Protein AF-A0A9D6AE14-F1 (afdb_monomer)

Mean predicted aligned error: 8.39 Å

Secondary structure (DSSP, 8-state):
--GGGGSSTTHHHHHHHHHS-EEEEEEEE--SSSSSEEEEEEEE-TTS-EEEEEEEE-SSSTTSS-HHHHHHHHHHHHHHHTTTGGG----PPEEEEEGGGTEEEEE-------GGG---HHHHHHHHHHHHHHHHHHHT--TTTSPPTT--S---HHHHHHHHHHHHHHHT-SSS--HHHHHHHHHHHHH---------------

Structure (mmCIF, N/CA/C/O backbone):
data_AF-A0A9D6AE14-F1
#
_entry.id   AF-A0A9D6AE14-F1
#
loop_
_atom_site.group_PDB
_atom_site.id
_atom_site.type_symbol
_atom_site.label_atom_id
_atom_site.label_alt_id
_atom_site.label_comp_id
_atom_site.label_asym_id
_atom_site.label_entity_id
_atom_site.label_seq_id
_atom_site.pdbx_PDB_ins_code
_atom_site.Cartn_x
_atom_site.Cartn_y
_atom_site.Cartn_z
_atom_site.occupancy
_atom_site.B_iso_or_equiv
_atom_site.auth_seq_id
_atom_site.auth_comp_id
_atom_site.auth_asym_id
_atom_site.auth_atom_id
_atom_site.pdbx_PDB_model_num
ATOM 1 N N . MET A 1 1 ? -26.895 13.539 13.238 1.00 62.47 1 MET A N 1
ATOM 2 C CA . MET A 1 1 ? -25.898 13.232 12.202 1.00 62.47 1 MET A CA 1
ATOM 3 C C . MET A 1 1 ? -24.908 12.271 12.824 1.00 62.47 1 MET A C 1
ATOM 5 O O . MET A 1 1 ? -24.271 12.628 13.810 1.00 62.47 1 MET A O 1
ATOM 9 N N . THR A 1 2 ? -24.908 11.025 12.373 1.00 83.81 2 THR A N 1
ATOM 10 C CA . THR A 1 2 ? -23.938 10.016 12.802 1.00 83.81 2 THR A CA 1
ATOM 11 C C . THR A 1 2 ? -22.638 10.193 12.011 1.00 83.81 2 THR A C 1
ATOM 13 O O . THR A 1 2 ? -22.679 10.765 10.922 1.00 83.81 2 THR A O 1
ATOM 16 N N . PRO A 1 3 ? -21.480 9.717 12.503 1.00 80.12 3 PRO A N 1
ATOM 17 C CA . PRO A 1 3 ? -20.243 9.748 11.721 1.00 80.12 3 PRO A CA 1
ATOM 18 C C . PRO A 1 3 ? -20.374 9.065 10.348 1.00 80.12 3 PRO A C 1
ATOM 20 O O . PRO A 1 3 ? -19.745 9.503 9.391 1.00 80.12 3 PRO A O 1
ATOM 23 N N . ALA A 1 4 ? -21.223 8.036 10.238 1.00 81.50 4 ALA A N 1
ATOM 24 C CA . ALA A 1 4 ? -21.485 7.326 8.989 1.00 81.50 4 ALA A CA 1
ATOM 25 C C . ALA A 1 4 ? -22.144 8.212 7.916 1.00 81.50 4 ALA A C 1
ATOM 27 O O . ALA A 1 4 ? -21.884 8.007 6.735 1.00 81.50 4 ALA A O 1
ATOM 28 N N . ASP A 1 5 ? -22.919 9.228 8.315 1.00 86.50 5 ASP A N 1
ATOM 29 C CA . ASP A 1 5 ? -23.606 10.148 7.393 1.00 86.50 5 ASP A CA 1
ATOM 30 C C . ASP A 1 5 ? -22.619 11.039 6.603 1.00 86.50 5 ASP A C 1
ATOM 32 O O . ASP A 1 5 ? -23.016 11.724 5.664 1.00 86.50 5 ASP A O 1
ATOM 36 N N . LEU A 1 6 ? -21.337 11.065 6.996 1.00 87.50 6 LEU A N 1
ATOM 37 C CA . LEU A 1 6 ? -20.269 11.832 6.340 1.00 87.50 6 LEU A CA 1
ATOM 38 C C . LEU A 1 6 ? -19.545 11.050 5.232 1.00 87.50 6 LEU A C 1
ATOM 40 O O . LEU A 1 6 ? -18.627 11.587 4.611 1.00 87.50 6 LEU A O 1
ATOM 44 N N . LEU A 1 7 ? -19.914 9.787 5.012 1.00 90.69 7 LEU A N 1
ATOM 45 C CA . LEU A 1 7 ? -19.337 8.904 4.001 1.00 90.69 7 LEU A CA 1
ATOM 46 C C . LEU A 1 7 ? -20.394 8.531 2.949 1.00 90.69 7 LEU A C 1
ATOM 48 O O . LEU A 1 7 ? -21.591 8.610 3.230 1.00 90.69 7 LEU A O 1
ATOM 52 N N . PRO A 1 8 ? -19.978 8.088 1.748 1.00 91.00 8 PRO A N 1
ATOM 53 C CA . PRO A 1 8 ? -20.885 7.481 0.781 1.00 91.00 8 PRO A CA 1
ATOM 54 C C . PRO A 1 8 ? -21.736 6.359 1.383 1.00 91.00 8 PRO A C 1
ATOM 56 O O . PRO A 1 8 ? -21.308 5.642 2.294 1.00 91.00 8 PRO A O 1
ATOM 59 N N . GLU A 1 9 ? -22.934 6.184 0.829 1.00 91.00 9 GLU A N 1
ATOM 60 C CA . GLU A 1 9 ? -23.901 5.198 1.306 1.00 91.00 9 GLU A CA 1
ATOM 61 C C . GLU A 1 9 ? -23.288 3.789 1.378 1.00 91.00 9 GLU A C 1
ATOM 63 O O . GLU A 1 9 ? -22.626 3.316 0.453 1.00 91.00 9 GLU A O 1
ATOM 68 N N . GLY A 1 10 ? -23.478 3.125 2.519 1.00 92.69 10 GLY A N 1
ATOM 69 C CA . GLY A 1 10 ? -22.987 1.769 2.766 1.00 92.69 10 GLY A CA 1
ATOM 70 C C . GLY A 1 10 ? -21.481 1.642 3.030 1.00 92.69 10 GLY A C 1
ATOM 71 O O . GLY A 1 10 ? -21.066 0.591 3.515 1.00 92.69 10 GLY A O 1
ATOM 72 N N . LEU A 1 11 ? -20.659 2.674 2.786 1.00 94.31 11 LEU A N 1
ATOM 73 C CA . LEU A 1 11 ? -19.202 2.589 2.976 1.00 94.31 11 LEU A CA 1
ATOM 74 C C . LEU A 1 11 ? -18.822 2.369 4.442 1.00 94.31 11 LEU A C 1
ATOM 76 O O . LEU A 1 11 ? -18.004 1.503 4.743 1.00 94.31 11 LEU A O 1
ATOM 80 N N . ALA A 1 12 ? -19.447 3.107 5.363 1.00 95.62 12 ALA A N 1
ATOM 81 C CA . ALA A 1 12 ? -19.190 2.945 6.794 1.00 95.62 12 ALA A CA 1
ATOM 82 C C . ALA A 1 12 ? -19.455 1.501 7.253 1.00 95.62 12 ALA A C 1
ATOM 84 O O . ALA A 1 12 ? -18.586 0.876 7.852 1.00 95.62 12 ALA A O 1
ATOM 85 N N . ALA A 1 13 ? -20.617 0.944 6.896 1.00 96.38 13 ALA A N 1
ATOM 86 C CA . ALA A 1 13 ? -20.995 -0.418 7.266 1.00 96.38 13 ALA A CA 1
ATOM 87 C C . ALA A 1 13 ? -20.054 -1.472 6.658 1.00 96.38 13 ALA A C 1
ATOM 89 O O . ALA A 1 13 ? -19.680 -2.427 7.336 1.00 96.38 13 ALA A O 1
ATOM 90 N N . ALA A 1 14 ? -19.639 -1.292 5.400 1.00 96.75 14 ALA A N 1
ATOM 91 C CA . ALA A 1 14 ? -18.698 -2.197 4.747 1.00 96.75 14 ALA A CA 1
ATOM 92 C C . ALA A 1 14 ? -17.311 -2.163 5.409 1.00 96.75 14 ALA A C 1
ATOM 94 O O . ALA A 1 14 ? -16.704 -3.211 5.630 1.00 96.75 14 ALA A O 1
ATOM 95 N N . VAL A 1 15 ? -16.828 -0.975 5.787 1.00 97.12 15 VAL A N 1
ATOM 96 C CA . VAL A 1 15 ? -15.563 -0.806 6.516 1.00 97.12 15 VAL A CA 1
ATOM 97 C C . VAL A 1 15 ? -15.633 -1.430 7.908 1.00 97.12 15 VAL A C 1
ATOM 99 O O . VAL A 1 15 ? -14.698 -2.125 8.309 1.00 97.12 15 VAL A O 1
ATOM 102 N N . GLU A 1 16 ? -16.726 -1.225 8.645 1.00 97.56 16 GLU A N 1
ATOM 103 C CA . GLU A 1 16 ? -16.913 -1.832 9.968 1.00 97.56 16 GLU A CA 1
ATOM 104 C C . GLU A 1 16 ? -16.951 -3.364 9.879 1.00 97.56 16 GLU A C 1
ATOM 106 O O . GLU A 1 16 ? -16.271 -4.051 10.642 1.00 97.56 16 GLU A O 1
ATOM 111 N N . ALA A 1 17 ? -17.663 -3.909 8.887 1.00 97.75 17 ALA A N 1
ATOM 112 C CA . ALA A 1 17 ? -17.707 -5.346 8.635 1.00 97.75 17 ALA A CA 1
ATOM 113 C C . ALA A 1 17 ? -16.330 -5.919 8.255 1.00 97.75 17 ALA A C 1
ATOM 115 O O . ALA A 1 17 ? -15.942 -6.969 8.764 1.00 97.75 17 ALA A O 1
ATOM 116 N N . ALA A 1 18 ? -15.578 -5.230 7.391 1.00 97.44 18 ALA A N 1
ATOM 117 C CA . ALA A 1 18 ? -14.274 -5.693 6.917 1.00 97.44 18 ALA A CA 1
ATOM 118 C C . ALA A 1 18 ? -13.161 -5.574 7.973 1.00 97.44 18 ALA A C 1
ATOM 120 O O . ALA A 1 18 ? -12.243 -6.392 7.989 1.00 97.44 18 ALA A O 1
ATOM 121 N N . SER A 1 19 ? -13.222 -4.563 8.845 1.00 96.44 19 SER A N 1
ATOM 122 C CA . SER A 1 19 ? -12.219 -4.326 9.898 1.00 96.44 19 SER A CA 1
ATOM 123 C C . SER A 1 19 ? -12.537 -5.025 11.222 1.00 96.44 19 SER A C 1
ATOM 125 O O . SER A 1 19 ? -11.651 -5.188 12.064 1.00 96.44 19 SER A O 1
ATOM 127 N N . GLY A 1 20 ? -13.805 -5.388 11.442 1.00 97.06 20 GLY A N 1
ATOM 128 C CA . GLY A 1 20 ? -14.310 -5.824 12.743 1.00 97.06 20 GLY A CA 1
ATOM 129 C C . GLY A 1 20 ? -14.341 -4.708 13.796 1.00 97.06 20 GLY A C 1
ATOM 130 O O . GLY A 1 20 ? -14.588 -4.991 14.969 1.00 97.06 20 GLY A O 1
ATOM 131 N N . ALA A 1 21 ? -14.077 -3.459 13.404 1.00 97.38 21 ALA A N 1
ATOM 132 C CA . ALA A 1 21 ? -14.081 -2.293 14.276 1.00 97.38 21 ALA A CA 1
ATOM 133 C C . ALA A 1 21 ? -15.336 -1.451 14.036 1.00 97.38 21 ALA A C 1
ATOM 135 O O . ALA A 1 21 ? -15.862 -1.404 12.932 1.00 97.38 21 ALA A O 1
ATOM 136 N N . ARG A 1 22 ? -15.781 -0.723 15.057 1.00 97.44 22 ARG A N 1
ATOM 137 C CA . ARG A 1 22 ? -16.771 0.346 14.920 1.00 97.44 22 ARG A CA 1
ATOM 138 C C . ARG A 1 22 ? -16.073 1.665 14.591 1.00 97.44 22 ARG A C 1
ATOM 140 O O . ARG A 1 22 ? -15.077 2.001 15.231 1.00 97.44 22 ARG A O 1
ATOM 147 N N . ILE A 1 23 ? -16.643 2.455 13.689 1.00 97.44 23 ILE A N 1
ATOM 148 C CA . ILE A 1 23 ? -16.219 3.830 13.419 1.00 97.44 23 ILE A CA 1
ATOM 149 C C . ILE A 1 23 ? -16.836 4.749 14.484 1.00 97.44 23 ILE A C 1
ATOM 151 O O . ILE A 1 23 ? -18.057 4.896 14.590 1.00 97.44 23 ILE A O 1
ATOM 155 N N . SER A 1 24 ? -15.994 5.374 15.306 1.00 96.88 24 SER A N 1
ATOM 156 C CA . SER A 1 24 ? -16.421 6.311 16.354 1.00 96.88 24 SER A CA 1
ATOM 157 C C . SER A 1 24 ? -16.382 7.772 15.903 1.00 96.88 24 SER A C 1
ATOM 159 O O . SER A 1 24 ? -17.157 8.581 16.417 1.00 96.88 24 SER A O 1
ATOM 161 N N . ALA A 1 25 ? -15.549 8.109 14.915 1.00 96.56 25 ALA A N 1
ATOM 162 C CA . ALA A 1 25 ? -15.492 9.434 14.305 1.00 96.56 25 ALA A CA 1
ATOM 163 C C . ALA A 1 25 ? -15.057 9.364 12.836 1.00 96.56 25 ALA A C 1
ATOM 165 O O . ALA A 1 25 ? -14.310 8.468 12.447 1.00 96.56 25 ALA A O 1
ATOM 166 N N . VAL A 1 26 ? -15.501 10.343 12.043 1.00 96.81 26 VAL A N 1
ATOM 167 C CA . VAL A 1 26 ? -15.125 10.528 10.636 1.00 96.81 26 VAL A CA 1
ATOM 168 C C . VAL A 1 26 ? -14.761 11.990 10.416 1.00 96.81 26 VAL A C 1
ATOM 170 O O . VAL A 1 26 ? -15.492 12.889 10.834 1.00 96.81 26 VAL A O 1
ATOM 173 N N . ARG A 1 27 ? -13.641 12.232 9.738 1.00 94.88 27 ARG A N 1
ATOM 174 C CA . ARG A 1 27 ? -13.210 13.558 9.283 1.00 94.88 27 ARG A CA 1
ATOM 175 C C . ARG A 1 27 ? -12.894 13.474 7.786 1.00 94.88 27 ARG A C 1
ATOM 177 O O . ARG A 1 27 ? -11.806 13.014 7.432 1.00 94.88 27 ARG A O 1
ATOM 184 N N . PRO A 1 28 ? -13.822 13.878 6.898 1.00 91.06 28 PRO A N 1
ATOM 185 C CA . PRO A 1 28 ? -13.578 13.867 5.460 1.00 91.06 28 PRO A CA 1
ATOM 186 C C . PRO A 1 28 ? -12.368 14.731 5.091 1.00 91.06 28 PRO A C 1
ATOM 188 O O . PRO A 1 28 ? -12.167 15.821 5.634 1.00 91.06 28 PRO A O 1
ATOM 191 N N . ARG A 1 29 ? -11.560 14.249 4.151 1.00 86.00 29 ARG A N 1
ATOM 192 C CA . ARG A 1 29 ? -10.417 14.958 3.579 1.00 86.00 29 ARG A CA 1
ATOM 193 C C . ARG A 1 29 ? -10.643 15.055 2.073 1.00 86.00 29 ARG A C 1
ATOM 195 O O . ARG A 1 29 ? -10.759 14.036 1.401 1.00 86.00 29 ARG A O 1
ATOM 202 N N . GLY A 1 30 ? -10.713 16.278 1.546 1.00 68.94 30 GLY A N 1
ATOM 203 C CA . GLY A 1 30 ? -10.764 16.482 0.097 1.00 68.94 30 GLY A CA 1
ATOM 204 C C . GLY A 1 30 ? -9.525 15.870 -0.560 1.00 68.94 30 GLY A C 1
ATOM 205 O O . GLY A 1 30 ? -8.419 16.030 -0.037 1.00 68.94 30 GLY A O 1
ATOM 206 N N . GLY A 1 31 ? -9.715 15.146 -1.666 1.00 58.66 31 GLY A N 1
ATOM 207 C CA . GLY A 1 31 ? -8.625 14.511 -2.403 1.00 58.66 31 GLY A CA 1
ATOM 208 C C . GLY A 1 31 ? -7.558 15.539 -2.779 1.00 58.66 31 GLY A C 1
ATOM 209 O O . GLY A 1 31 ? -7.841 16.515 -3.472 1.00 58.66 31 GLY A O 1
ATOM 210 N N . GLY A 1 32 ? -6.327 15.343 -2.301 1.00 46.88 32 GLY A N 1
ATOM 211 C CA . GLY A 1 32 ? -5.183 16.243 -2.503 1.00 46.88 32 GLY A CA 1
ATOM 212 C C . GLY A 1 32 ? -4.634 16.243 -3.936 1.00 46.88 32 GLY A C 1
ATOM 213 O O . GLY A 1 32 ? -3.433 16.102 -4.129 1.00 46.88 32 GLY A O 1
ATOM 214 N N . GLY A 1 33 ? -5.503 16.346 -4.945 1.00 47.94 33 GLY A N 1
ATOM 215 C CA . GLY A 1 33 ? -5.146 16.381 -6.367 1.00 47.94 33 GLY A CA 1
ATOM 216 C C . GLY A 1 33 ? -5.047 15.016 -7.060 1.00 47.94 33 GLY A C 1
ATOM 217 O O . GLY A 1 33 ? -4.847 14.972 -8.271 1.00 47.94 33 GLY A O 1
ATOM 218 N N . ALA A 1 34 ? -5.226 13.907 -6.338 1.00 52.00 34 ALA A N 1
ATOM 219 C CA . ALA A 1 34 ? -5.360 12.570 -6.916 1.00 52.00 34 ALA A CA 1
ATOM 220 C C . ALA A 1 34 ? -6.838 12.153 -6.983 1.00 52.00 34 ALA A C 1
ATOM 222 O O . ALA A 1 34 ? -7.644 12.566 -6.160 1.00 52.00 34 ALA A O 1
ATOM 223 N N . SER A 1 35 ? -7.175 11.309 -7.959 1.00 66.81 35 SER A N 1
ATOM 224 C CA . SER A 1 35 ? -8.525 10.861 -8.350 1.00 66.81 35 SER A CA 1
ATOM 225 C C . SER A 1 35 ? -9.406 10.206 -7.258 1.00 66.81 35 SER A C 1
ATOM 227 O O . SER A 1 35 ? -10.472 9.705 -7.604 1.00 66.81 35 SER A O 1
ATOM 229 N N . ARG A 1 36 ? -8.973 10.133 -5.994 1.00 76.06 36 ARG A N 1
ATOM 230 C CA . ARG A 1 36 ? -9.622 9.374 -4.912 1.00 76.06 36 ARG A CA 1
ATOM 231 C C . ARG A 1 36 ? -9.929 10.300 -3.737 1.00 76.06 36 ARG A C 1
ATOM 233 O O . ARG A 1 36 ? -9.111 11.160 -3.403 1.00 76.06 36 ARG A O 1
ATOM 240 N N . ASP A 1 37 ? -11.073 10.087 -3.105 1.00 88.88 37 ASP A N 1
ATOM 241 C CA . ASP A 1 37 ? -11.452 10.789 -1.884 1.00 88.88 37 ASP A CA 1
ATOM 242 C C . ASP A 1 37 ? -10.756 10.176 -0.663 1.00 88.88 37 ASP A C 1
ATOM 244 O O . ASP A 1 37 ? -10.261 9.042 -0.697 1.00 88.88 37 ASP A O 1
ATOM 248 N N . GLY A 1 38 ? -10.701 10.945 0.426 1.00 92.00 38 GLY A N 1
ATOM 249 C CA . GLY A 1 38 ? -10.075 10.530 1.674 1.00 92.00 38 GLY A CA 1
ATOM 250 C C . GLY A 1 38 ? -10.933 10.829 2.899 1.00 92.00 38 GLY A C 1
ATOM 251 O O . GLY A 1 38 ? -11.771 11.731 2.906 1.00 92.00 38 GLY A O 1
ATOM 252 N N . ALA A 1 39 ? -10.711 10.085 3.975 1.00 94.69 39 ALA A N 1
ATOM 253 C CA . ALA A 1 39 ? -11.260 10.387 5.291 1.00 94.69 39 ALA A CA 1
ATOM 254 C C . ALA A 1 39 ? -10.329 9.873 6.389 1.00 94.69 39 ALA A C 1
ATOM 256 O O . ALA A 1 39 ? -9.768 8.786 6.281 1.00 94.69 39 ALA A O 1
ATOM 257 N N . GLU A 1 40 ? -10.193 10.629 7.472 1.00 96.19 40 GLU A N 1
ATOM 258 C CA . GLU A 1 40 ? -9.657 10.079 8.716 1.00 96.19 40 GLU A CA 1
ATOM 259 C C . GLU A 1 40 ? -10.785 9.457 9.525 1.00 96.19 40 GLU A C 1
ATOM 261 O O . GLU A 1 40 ? -11.887 10.009 9.596 1.00 96.19 40 GLU A O 1
ATOM 266 N N . LEU A 1 41 ? -10.489 8.331 10.162 1.00 97.31 41 LEU A N 1
ATOM 267 C CA . LEU A 1 41 ? -11.423 7.569 10.974 1.00 97.31 41 LEU A CA 1
ATOM 268 C C . LEU A 1 41 ? -10.820 7.352 12.360 1.00 97.31 41 LEU A C 1
ATOM 270 O O . LEU A 1 41 ? -9.613 7.155 12.485 1.00 97.31 41 LEU A O 1
ATOM 274 N N . ASP A 1 42 ? -11.664 7.317 13.382 1.00 97.94 42 ASP A N 1
ATOM 275 C CA . ASP A 1 42 ? -11.304 6.703 14.660 1.00 97.94 42 ASP A CA 1
ATOM 276 C C . ASP A 1 42 ? -12.041 5.364 14.766 1.00 97.94 42 ASP A C 1
ATOM 278 O O . ASP A 1 42 ? -13.258 5.294 14.576 1.00 97.94 42 ASP A O 1
ATOM 282 N N . LEU A 1 43 ? -11.288 4.293 15.012 1.00 98.06 43 LEU A N 1
ATOM 283 C CA . LEU A 1 43 ? -11.765 2.912 15.031 1.00 98.06 43 LEU A CA 1
ATOM 284 C C . LEU A 1 43 ? -11.743 2.362 16.456 1.00 98.06 43 LEU A C 1
ATOM 286 O O . LEU A 1 43 ? -10.807 2.632 17.209 1.00 98.06 43 LEU A O 1
ATOM 290 N N . VAL A 1 44 ? -12.758 1.575 16.817 1.00 97.94 44 VAL A N 1
ATOM 291 C CA . VAL A 1 44 ? -12.902 0.932 18.131 1.00 97.94 44 VAL A CA 1
ATOM 292 C C . VAL A 1 44 ? -13.276 -0.539 17.952 1.00 97.94 44 VAL A C 1
ATOM 294 O O . VAL A 1 44 ? -14.360 -0.845 17.459 1.00 97.94 44 VAL A O 1
ATOM 297 N N . TRP A 1 45 ? -12.414 -1.456 18.385 1.00 97.62 45 TRP A N 1
ATOM 298 C CA . TRP A 1 45 ? -12.665 -2.899 18.330 1.00 97.62 45 TRP A CA 1
ATOM 299 C C . TRP A 1 45 ? -13.461 -3.395 19.554 1.00 97.62 45 TRP A C 1
ATOM 301 O O . TRP A 1 45 ? -13.549 -2.696 20.573 1.00 97.62 45 TRP A O 1
ATOM 311 N N . PRO A 1 46 ? -14.072 -4.598 19.491 1.00 96.25 46 PRO A N 1
ATOM 312 C CA . PRO A 1 46 ? -14.864 -5.158 20.592 1.00 96.25 46 PRO A CA 1
ATOM 313 C C . PRO A 1 46 ? -14.096 -5.301 21.913 1.00 96.25 46 PRO A C 1
ATOM 315 O O . PRO A 1 46 ? -14.676 -5.124 22.986 1.00 96.25 46 PRO A O 1
ATOM 318 N N . ASP A 1 47 ? -12.790 -5.557 21.829 1.00 95.81 47 ASP A N 1
ATOM 319 C CA . ASP A 1 47 ? -11.842 -5.645 22.947 1.00 95.81 47 ASP A CA 1
ATOM 320 C C . ASP A 1 47 ? -11.442 -4.277 23.535 1.00 95.81 47 ASP A C 1
ATOM 322 O O . ASP A 1 47 ? -10.621 -4.212 24.447 1.00 95.81 47 ASP A O 1
ATOM 326 N N . LYS A 1 48 ? -12.053 -3.188 23.048 1.00 93.81 48 LYS A N 1
ATOM 327 C CA . LYS A 1 48 ? -11.775 -1.789 23.408 1.00 93.81 48 LYS A CA 1
ATOM 328 C C . LYS A 1 48 ? -10.438 -1.253 22.902 1.00 93.81 48 LYS A C 1
ATOM 330 O O . LYS A 1 48 ? -10.094 -0.126 23.257 1.00 93.81 48 LYS A O 1
ATOM 335 N N . HIS A 1 49 ? -9.724 -1.980 22.043 1.00 95.44 49 HIS A N 1
ATOM 336 C CA . HIS A 1 49 ? -8.614 -1.401 21.297 1.00 95.44 49 HIS A CA 1
ATOM 337 C C . HIS A 1 49 ? -9.121 -0.257 20.408 1.00 95.44 49 HIS A C 1
ATOM 339 O O . HIS A 1 49 ? -10.202 -0.342 19.816 1.00 95.44 49 HIS A O 1
ATOM 345 N N . THR A 1 50 ? -8.340 0.818 20.308 1.00 97.38 50 THR A N 1
ATOM 346 C CA . THR A 1 50 ? -8.669 1.984 19.486 1.00 97.38 50 THR A CA 1
ATOM 347 C C . THR A 1 50 ? -7.500 2.393 18.613 1.00 97.38 50 THR A C 1
ATOM 349 O O . THR A 1 50 ? -6.366 2.410 19.089 1.00 97.38 50 THR A O 1
ATOM 352 N N . ALA A 1 51 ? -7.774 2.817 17.381 1.00 97.38 51 ALA A N 1
ATOM 353 C CA . ALA A 1 51 ? -6.753 3.364 16.495 1.00 97.38 51 ALA A CA 1
ATOM 354 C C . ALA A 1 51 ? -7.300 4.508 15.640 1.00 97.38 51 ALA A C 1
ATOM 356 O O . ALA A 1 51 ? -8.445 4.462 15.190 1.00 97.38 51 ALA A O 1
ATOM 357 N N . SER A 1 52 ? -6.454 5.501 15.369 1.00 97.69 52 SER 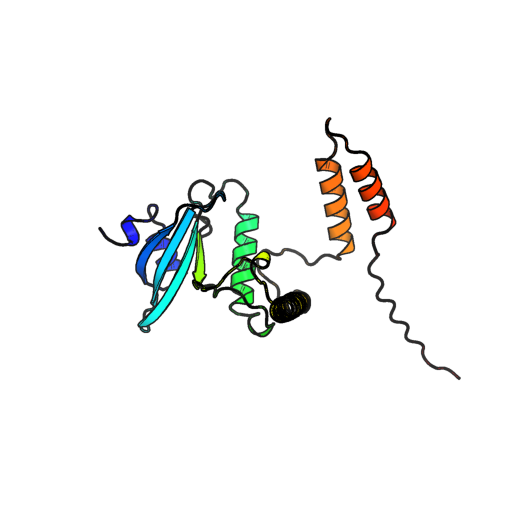A N 1
ATOM 358 C CA . SER A 1 52 ? -6.713 6.467 14.304 1.00 97.69 52 SER A CA 1
ATOM 359 C C . SER A 1 52 ? -6.269 5.882 12.967 1.00 97.69 52 SER A C 1
ATOM 361 O O . SER A 1 52 ? -5.198 5.280 12.849 1.00 97.69 52 SER A O 1
ATOM 363 N N . ALA A 1 53 ? -7.102 6.063 11.953 1.00 97.69 53 ALA A N 1
ATOM 364 C CA . ALA A 1 53 ? -6.929 5.508 10.626 1.00 97.69 53 ALA A CA 1
ATOM 365 C C . ALA A 1 53 ? -7.106 6.579 9.549 1.00 97.69 53 ALA A C 1
ATOM 367 O O . ALA A 1 53 ? -7.772 7.595 9.747 1.00 97.69 53 ALA A O 1
ATOM 368 N N . TYR A 1 54 ? -6.516 6.322 8.392 1.00 96.25 54 TYR A N 1
ATOM 369 C CA . TYR A 1 54 ? -6.783 7.022 7.152 1.00 96.25 54 TYR A CA 1
ATOM 370 C C . TYR A 1 54 ? -7.375 6.034 6.151 1.00 96.25 54 TYR A C 1
ATOM 372 O O . TYR A 1 54 ? -6.863 4.927 5.970 1.00 96.25 54 TYR A O 1
ATOM 380 N N . MET A 1 55 ? -8.455 6.446 5.503 1.00 95.38 55 MET A N 1
ATOM 381 C CA . MET A 1 55 ? -9.117 5.710 4.443 1.00 95.38 55 MET A CA 1
ATOM 382 C C . MET A 1 55 ? -9.019 6.505 3.149 1.00 95.38 55 MET A C 1
ATOM 384 O O . MET A 1 55 ? -9.466 7.650 3.104 1.00 95.38 55 MET A O 1
ATOM 388 N N . ASN A 1 56 ? -8.499 5.884 2.092 1.00 93.19 56 ASN A N 1
ATOM 389 C CA . ASN A 1 56 ? -8.737 6.348 0.727 1.00 93.19 56 ASN A CA 1
ATOM 390 C C . ASN A 1 56 ? -9.880 5.530 0.111 1.00 93.19 56 ASN A C 1
ATOM 392 O O . ASN A 1 56 ? -10.047 4.356 0.438 1.00 93.19 56 ASN A O 1
ATOM 396 N N . TYR A 1 57 ? -10.693 6.139 -0.748 1.00 91.06 57 TYR A N 1
ATOM 397 C CA . TYR A 1 57 ? -11.799 5.449 -1.414 1.00 91.06 57 TYR A CA 1
ATOM 398 C C . TYR A 1 57 ? -12.127 6.071 -2.772 1.00 91.06 57 TYR A C 1
ATOM 400 O O . TYR A 1 57 ? -11.792 7.220 -3.052 1.00 91.06 57 TYR A O 1
ATOM 408 N N . ASP A 1 58 ? -12.744 5.279 -3.647 1.00 87.50 58 ASP A N 1
ATOM 409 C CA . ASP A 1 58 ? -13.197 5.726 -4.966 1.00 87.50 58 ASP A CA 1
ATOM 410 C C . ASP A 1 58 ? -14.433 4.921 -5.373 1.00 87.50 58 ASP A C 1
ATOM 412 O O . ASP A 1 58 ? -14.363 3.943 -6.123 1.00 87.50 58 ASP A O 1
ATOM 416 N N . VAL A 1 59 ? -15.578 5.334 -4.828 1.00 78.06 59 VAL A N 1
ATOM 417 C CA . VAL A 1 59 ? -16.868 4.672 -5.063 1.00 78.06 59 VAL A CA 1
ATOM 418 C C . VAL A 1 59 ? 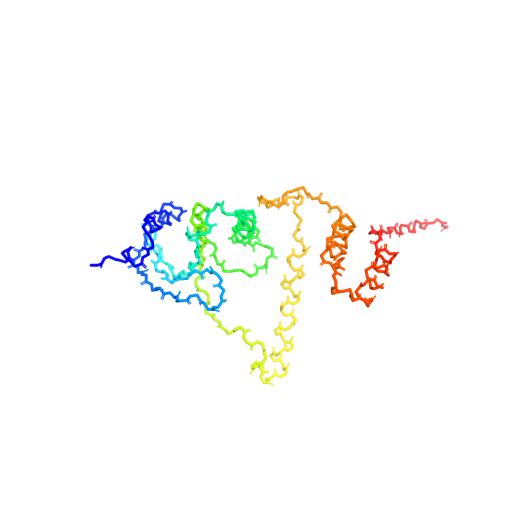-17.368 4.856 -6.497 1.00 78.06 59 VAL A C 1
ATOM 420 O O . VAL A 1 59 ? -18.150 4.046 -6.981 1.00 78.06 59 VAL A O 1
ATOM 423 N N . HIS A 1 60 ? -16.909 5.896 -7.199 1.00 75.62 60 HIS A N 1
ATOM 424 C CA . HIS A 1 60 ? -17.366 6.221 -8.551 1.00 75.62 60 HIS A CA 1
ATOM 425 C C . HIS A 1 60 ? -16.622 5.444 -9.642 1.00 75.62 60 HIS A C 1
ATOM 427 O O . HIS A 1 60 ? -17.161 5.275 -10.735 1.00 75.62 60 HIS A O 1
AT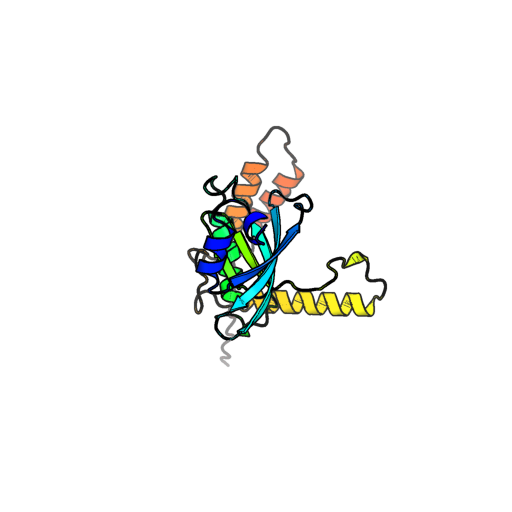OM 433 N N . LYS A 1 61 ? -15.402 4.963 -9.368 1.00 67.38 61 LYS A N 1
ATOM 434 C CA . LYS A 1 61 ? -14.620 4.137 -10.305 1.00 67.38 61 LYS A CA 1
ATOM 435 C C . LYS A 1 61 ? -14.519 2.665 -9.913 1.00 67.38 61 LYS A C 1
ATOM 437 O O . LYS A 1 61 ? -13.754 1.935 -10.547 1.00 67.38 61 LYS A O 1
ATOM 442 N N . ALA A 1 62 ? -15.233 2.217 -8.885 1.00 62.00 62 ALA A N 1
ATOM 443 C CA . ALA A 1 62 ? -15.313 0.795 -8.570 1.00 62.00 62 ALA A CA 1
ATOM 444 C C . ALA A 1 62 ? -15.877 0.012 -9.772 1.00 62.00 62 ALA A C 1
ATOM 446 O O . ALA A 1 62 ? -16.906 0.390 -10.331 1.00 62.00 62 ALA A O 1
ATOM 447 N N . GLY A 1 63 ? -15.176 -1.038 -10.221 1.00 60.66 63 GLY A N 1
ATOM 448 C CA . GLY A 1 63 ? -15.589 -1.834 -11.385 1.00 60.66 63 GLY A CA 1
ATOM 449 C C . GLY A 1 63 ? -15.190 -1.262 -12.754 1.00 60.66 63 GLY A C 1
ATOM 450 O O . GLY A 1 63 ? -15.509 -1.860 -13.780 1.00 60.66 63 GLY A O 1
ATOM 451 N N . ALA A 1 64 ? -14.476 -0.128 -12.811 1.00 60.94 64 ALA A N 1
ATOM 452 C CA . ALA A 1 64 ? -14.103 0.544 -14.065 1.00 60.94 64 ALA A CA 1
ATOM 453 C C . ALA A 1 64 ? -12.795 0.024 -14.715 1.00 60.94 64 ALA A C 1
ATOM 455 O O . ALA A 1 64 ? -12.288 0.639 -15.654 1.00 60.94 64 ALA A O 1
ATOM 456 N N . GLY A 1 65 ? -12.235 -1.095 -14.232 1.00 54.94 65 GLY A N 1
ATOM 457 C CA . GLY A 1 65 ? -11.096 -1.789 -14.860 1.00 54.94 65 GLY A CA 1
ATOM 458 C C . GLY A 1 65 ? -9.717 -1.584 -14.213 1.00 54.94 65 GLY A C 1
ATOM 459 O O . GLY A 1 65 ? -8.755 -2.217 -14.642 1.00 54.94 65 GLY A O 1
ATOM 460 N N . ASP A 1 66 ? -9.608 -0.771 -13.157 1.00 61.69 66 ASP A N 1
ATOM 461 C CA . ASP A 1 66 ? -8.368 -0.573 -12.373 1.00 61.69 66 ASP A CA 1
ATOM 462 C C . ASP A 1 66 ? -8.383 -1.319 -11.017 1.00 61.69 66 ASP A C 1
ATOM 464 O O . ASP A 1 66 ? -7.560 -1.100 -10.123 1.00 61.69 66 ASP A O 1
ATOM 468 N N . ASP A 1 67 ? -9.320 -2.253 -10.850 1.00 75.50 67 ASP A N 1
ATOM 469 C CA . ASP A 1 67 ? -9.486 -3.007 -9.602 1.00 75.50 67 ASP A CA 1
ATOM 470 C C . ASP A 1 67 ? -8.274 -3.904 -9.327 1.00 75.50 67 ASP A C 1
ATOM 472 O O . ASP A 1 67 ? -7.877 -4.096 -8.182 1.00 75.50 67 ASP A O 1
ATOM 476 N N . ALA A 1 68 ? -7.601 -4.388 -10.375 1.00 81.56 68 ALA A N 1
ATOM 477 C CA . ALA A 1 68 ? -6.410 -5.216 -10.225 1.00 81.56 68 ALA A CA 1
ATOM 478 C C . ALA A 1 68 ? -5.246 -4.469 -9.545 1.00 81.56 68 ALA A C 1
ATOM 480 O O . ALA A 1 68 ? -4.472 -5.089 -8.816 1.00 81.56 68 ALA A O 1
ATOM 481 N N . ALA A 1 69 ? -5.094 -3.158 -9.774 1.00 83.31 69 ALA A N 1
ATOM 482 C CA . ALA A 1 69 ? -4.065 -2.367 -9.099 1.00 83.31 69 ALA A CA 1
ATOM 483 C C . ALA A 1 69 ? -4.405 -2.159 -7.621 1.00 83.31 69 ALA A C 1
ATOM 485 O O . ALA A 1 69 ? -3.549 -2.384 -6.768 1.00 83.31 69 ALA A O 1
ATOM 486 N N . PHE A 1 70 ? -5.665 -1.827 -7.329 1.00 88.81 70 PHE A N 1
ATOM 487 C CA . PHE A 1 70 ? -6.168 -1.706 -5.962 1.00 88.81 70 PHE A CA 1
ATOM 488 C C . PHE A 1 70 ? -6.008 -3.012 -5.167 1.00 88.81 70 PHE A C 1
ATOM 490 O O . PHE A 1 70 ? -5.489 -3.013 -4.051 1.00 88.81 70 PHE A O 1
ATOM 497 N N . LEU A 1 71 ? -6.401 -4.144 -5.757 1.00 90.31 71 LEU A N 1
ATOM 498 C CA . LEU A 1 71 ? -6.282 -5.454 -5.120 1.00 90.31 71 LEU A CA 1
ATOM 499 C C . LEU A 1 71 ? -4.819 -5.783 -4.794 1.00 90.31 71 LEU A C 1
ATOM 501 O O . LEU A 1 71 ? -4.535 -6.222 -3.683 1.00 90.31 71 LEU A O 1
ATOM 505 N N . ARG A 1 72 ? -3.877 -5.497 -5.704 1.00 90.75 72 ARG A N 1
ATOM 506 C CA . ARG A 1 72 ? -2.440 -5.671 -5.429 1.00 90.75 72 ARG A CA 1
ATOM 507 C C . ARG A 1 72 ? -1.940 -4.762 -4.309 1.00 90.75 72 ARG A C 1
ATOM 509 O O . ARG A 1 72 ? -1.233 -5.237 -3.428 1.00 90.75 72 ARG A O 1
ATOM 516 N N . GLU A 1 73 ? -2.307 -3.481 -4.326 1.00 92.31 73 GLU A N 1
ATOM 517 C CA . GLU A 1 73 ? -1.933 -2.520 -3.279 1.00 92.31 73 GLU A CA 1
ATOM 518 C C . GLU A 1 73 ? -2.402 -3.002 -1.897 1.00 92.31 73 GLU A C 1
ATOM 520 O O . GLU A 1 73 ? -1.598 -3.126 -0.970 1.00 92.31 73 GLU A O 1
ATOM 525 N N . SER A 1 74 ? -3.684 -3.362 -1.781 1.00 94.00 74 SER A N 1
ATOM 526 C CA . SER A 1 74 ? -4.256 -3.868 -0.530 1.00 94.00 74 SER A CA 1
ATOM 527 C C . SER A 1 74 ? -3.589 -5.166 -0.055 1.00 94.00 74 SER A C 1
ATOM 529 O O . SER A 1 74 ? -3.307 -5.310 1.135 1.00 94.00 74 SER A O 1
ATOM 531 N N . ALA A 1 75 ? -3.270 -6.089 -0.970 1.00 94.62 75 ALA A N 1
ATOM 532 C CA . ALA A 1 75 ? -2.623 -7.353 -0.641 1.00 94.62 75 ALA A CA 1
ATOM 533 C C . ALA A 1 75 ? -1.187 -7.159 -0.138 1.00 94.62 75 ALA A C 1
ATOM 535 O O . ALA A 1 75 ? -0.797 -7.786 0.847 1.00 94.62 75 ALA A O 1
ATOM 536 N N . VAL A 1 76 ? -0.419 -6.259 -0.760 1.00 95.38 76 VAL A N 1
ATOM 537 C CA . VAL A 1 76 ? 0.945 -5.928 -0.322 1.00 95.38 76 VAL A CA 1
ATOM 538 C C . VAL A 1 76 ? 0.931 -5.300 1.070 1.00 95.38 76 VAL A C 1
ATOM 540 O O . VAL A 1 76 ? 1.683 -5.739 1.937 1.00 95.38 76 VAL A O 1
ATOM 543 N N . LEU A 1 77 ? 0.054 -4.324 1.324 1.00 96.44 77 LEU A N 1
ATOM 544 C CA . LEU A 1 77 ? -0.041 -3.685 2.641 1.00 96.44 77 LEU A CA 1
ATOM 545 C C . LEU A 1 77 ? -0.508 -4.659 3.725 1.00 96.44 77 LEU A C 1
ATOM 547 O O . LEU A 1 77 ? 0.059 -4.668 4.820 1.00 96.44 77 LEU A O 1
ATOM 551 N N . ARG A 1 78 ? -1.485 -5.521 3.414 1.00 96.31 78 ARG A N 1
ATOM 552 C CA . ARG A 1 78 ? -1.930 -6.600 4.307 1.00 96.31 78 ARG A CA 1
ATOM 553 C C . ARG A 1 78 ? -0.790 -7.562 4.629 1.00 96.31 78 ARG A C 1
ATOM 555 O O . ARG A 1 78 ? -0.602 -7.914 5.791 1.00 96.31 78 ARG A O 1
ATOM 562 N N . ALA A 1 79 ? -0.016 -7.966 3.623 1.00 96.25 79 ALA A N 1
ATOM 563 C CA . ALA A 1 79 ? 1.106 -8.873 3.814 1.00 96.25 79 ALA A CA 1
ATOM 564 C C . ALA A 1 79 ? 2.196 -8.234 4.687 1.00 96.25 79 ALA A C 1
ATOM 566 O O . ALA A 1 79 ? 2.591 -8.825 5.690 1.00 96.25 79 ALA A O 1
ATOM 567 N N . LEU A 1 80 ? 2.623 -7.008 4.365 1.00 96.94 80 LEU A N 1
ATOM 568 C CA . LEU A 1 80 ? 3.659 -6.274 5.104 1.00 96.94 80 LEU A CA 1
ATOM 569 C C . LEU A 1 80 ? 3.235 -5.881 6.527 1.00 96.94 80 LEU A C 1
ATOM 571 O O . LEU A 1 80 ? 4.092 -5.766 7.396 1.00 96.94 80 LEU A O 1
ATOM 575 N N . SER A 1 81 ? 1.936 -5.722 6.791 1.00 96.12 81 SER A N 1
ATOM 576 C CA . SER A 1 81 ? 1.417 -5.467 8.145 1.00 96.12 81 SER A CA 1
ATOM 577 C C . SER A 1 81 ? 1.188 -6.736 8.971 1.00 96.12 81 SER A C 1
ATOM 579 O O . SER A 1 81 ? 0.942 -6.639 10.170 1.00 96.12 81 SER A O 1
ATOM 581 N N . GLY A 1 82 ? 1.223 -7.917 8.350 1.00 94.12 82 GLY A N 1
ATOM 582 C CA . GLY A 1 82 ? 0.899 -9.188 8.995 1.00 94.12 82 GLY A CA 1
ATOM 583 C C . GLY A 1 82 ? 1.975 -10.244 8.739 1.00 94.12 82 GLY A C 1
ATOM 584 O O . GLY A 1 82 ? 3.037 -10.167 9.359 1.00 94.12 82 GLY A O 1
ATOM 585 N N . PRO A 1 83 ? 1.749 -11.228 7.846 1.00 94.25 83 PRO A N 1
ATOM 586 C CA . PRO A 1 83 ? 2.676 -12.346 7.633 1.00 94.25 83 PRO A CA 1
ATOM 587 C C . PRO A 1 83 ? 4.129 -11.956 7.317 1.00 94.25 83 PRO A C 1
ATOM 589 O O . PRO A 1 83 ? 5.043 -12.720 7.610 1.00 94.25 83 PRO A O 1
ATOM 592 N N . LEU A 1 84 ? 4.350 -10.779 6.723 1.00 96.00 84 LEU A N 1
ATOM 593 C CA . LEU A 1 84 ? 5.666 -10.261 6.344 1.00 96.00 84 LEU A CA 1
ATOM 594 C C . LEU A 1 84 ? 6.150 -9.115 7.243 1.00 96.00 84 LEU A C 1
ATOM 596 O O . LEU A 1 84 ? 7.153 -8.483 6.918 1.00 96.00 84 LEU A O 1
ATOM 600 N N . ALA A 1 85 ? 5.504 -8.852 8.382 1.00 95.12 85 ALA A N 1
ATOM 601 C CA . ALA A 1 85 ? 5.914 -7.777 9.291 1.00 95.12 85 ALA A CA 1
ATOM 602 C C . ALA A 1 85 ? 7.370 -7.935 9.775 1.00 95.12 85 ALA A C 1
ATOM 604 O O . ALA A 1 85 ? 8.103 -6.955 9.924 1.00 95.12 85 ALA A O 1
ATOM 605 N N . SER A 1 86 ? 7.840 -9.177 9.942 1.00 94.75 86 SER A N 1
ATOM 606 C CA . SER A 1 86 ? 9.225 -9.479 10.327 1.00 94.75 86 SER A CA 1
ATOM 607 C C . SER A 1 86 ? 10.261 -9.185 9.235 1.00 94.75 86 SER A C 1
ATOM 609 O O . SER A 1 86 ? 11.457 -9.234 9.516 1.00 94.75 86 SER A O 1
ATOM 611 N N . ALA A 1 87 ? 9.845 -8.849 8.006 1.00 94.81 87 ALA A N 1
ATOM 612 C CA . ALA A 1 87 ? 10.759 -8.433 6.942 1.00 94.81 87 ALA A CA 1
ATOM 613 C C . ALA A 1 87 ? 11.437 -7.083 7.243 1.00 94.81 87 ALA A C 1
ATOM 615 O O . ALA A 1 87 ? 12.449 -6.756 6.624 1.00 94.81 87 ALA A O 1
ATOM 616 N N . GLY A 1 88 ? 10.912 -6.304 8.198 1.00 93.69 88 GLY A N 1
ATOM 617 C CA . GLY A 1 88 ? 11.497 -5.030 8.629 1.00 93.69 88 GLY A CA 1
ATOM 618 C C . GLY A 1 88 ? 11.175 -3.843 7.715 1.00 93.69 88 GLY A C 1
ATOM 619 O O . GLY A 1 88 ? 11.779 -2.776 7.855 1.00 93.69 88 GLY A O 1
ATOM 620 N N . VAL A 1 89 ? 10.227 -4.022 6.791 1.00 97.19 89 VAL A N 1
ATOM 621 C CA . VAL A 1 89 ? 9.675 -2.945 5.964 1.00 97.19 89 VAL A CA 1
ATOM 622 C C . VAL A 1 89 ? 8.594 -2.222 6.762 1.00 97.19 89 VAL A C 1
ATOM 624 O O . VAL A 1 89 ? 7.624 -2.833 7.203 1.00 97.19 89 VAL A O 1
ATOM 627 N N . ARG A 1 90 ? 8.751 -0.914 6.951 1.00 96.31 90 ARG A N 1
ATOM 628 C CA . ARG A 1 90 ? 7.782 -0.071 7.653 1.00 96.31 90 ARG A CA 1
ATOM 629 C C . ARG A 1 90 ? 6.684 0.362 6.693 1.00 96.31 90 ARG A C 1
ATOM 631 O O . ARG A 1 90 ? 6.949 1.026 5.694 1.00 96.31 90 ARG A O 1
ATOM 638 N N . VAL A 1 91 ? 5.452 0.014 7.041 1.00 96.44 91 VAL A N 1
ATOM 639 C CA . VAL A 1 91 ? 4.225 0.437 6.362 1.00 96.44 91 VAL A CA 1
ATOM 640 C C . VAL A 1 91 ? 3.221 0.942 7.391 1.00 96.44 91 VAL A C 1
ATOM 642 O O . VAL A 1 91 ? 3.327 0.626 8.578 1.00 96.44 91 VAL A O 1
ATOM 645 N N . ALA A 1 92 ? 2.240 1.727 6.945 1.00 96.06 92 ALA A N 1
ATOM 646 C CA . ALA A 1 92 ? 1.087 2.028 7.780 1.00 96.06 92 ALA A CA 1
ATOM 647 C C . ALA A 1 92 ? 0.347 0.717 8.117 1.00 96.06 92 ALA A C 1
ATOM 649 O O . ALA A 1 92 ? 0.155 -0.097 7.207 1.00 96.06 92 ALA A O 1
ATOM 650 N N . PRO A 1 93 ? -0.080 0.500 9.376 1.00 96.31 93 PRO A N 1
ATOM 651 C CA . PRO A 1 93 ? -0.811 -0.705 9.752 1.00 96.31 93 PRO A CA 1
ATOM 652 C C . PRO A 1 93 ? -2.041 -0.906 8.867 1.00 96.31 93 PRO A C 1
ATOM 654 O O . PR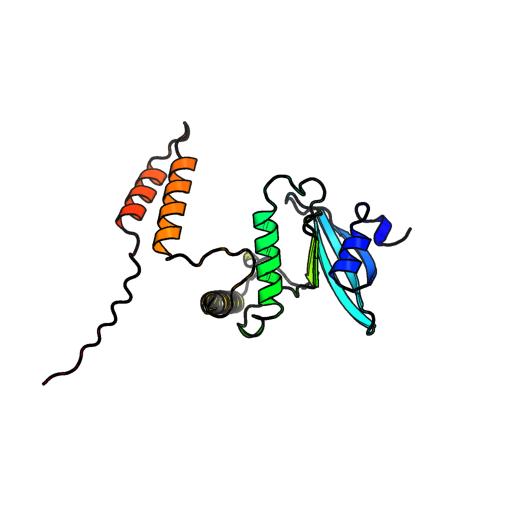O A 1 93 ? -2.879 -0.018 8.766 1.00 96.31 93 PRO A O 1
ATOM 657 N N . TYR A 1 94 ? -2.166 -2.053 8.215 1.00 97.81 94 TYR A N 1
ATOM 658 C CA . TYR A 1 94 ? -3.372 -2.404 7.473 1.00 97.81 94 TYR A CA 1
ATOM 659 C C . TYR A 1 94 ? -4.509 -2.764 8.440 1.00 97.81 94 TYR A C 1
ATOM 661 O O . TYR A 1 94 ? -4.327 -3.619 9.307 1.00 97.81 94 TYR A O 1
ATOM 669 N N . PHE A 1 95 ? -5.687 -2.159 8.260 1.00 97.75 95 PHE A N 1
ATOM 670 C CA . PHE A 1 95 ? -6.889 -2.506 9.025 1.00 97.75 95 PHE A CA 1
ATOM 671 C C . PHE A 1 95 ? -7.942 -3.206 8.169 1.00 97.75 95 PHE A C 1
ATOM 673 O O . PHE A 1 95 ? -8.468 -4.235 8.583 1.00 97.75 95 PHE A O 1
ATOM 680 N N . ALA A 1 96 ? -8.250 -2.680 6.981 1.00 97.62 96 ALA A N 1
ATOM 681 C CA . ALA A 1 96 ? -9.255 -3.271 6.101 1.00 97.62 96 ALA A CA 1
ATOM 682 C C . ALA A 1 96 ? -9.112 -2.814 4.647 1.00 97.62 96 ALA A C 1
ATOM 684 O O . ALA A 1 96 ? -8.498 -1.792 4.346 1.00 97.62 96 ALA A O 1
ATOM 685 N N . SER A 1 97 ? -9.746 -3.558 3.745 1.00 96.19 97 SER A N 1
ATOM 686 C CA . SER A 1 97 ? -10.029 -3.124 2.381 1.00 96.19 97 SER A CA 1
ATOM 687 C C . SER A 1 97 ? -11.435 -3.569 1.979 1.00 96.19 97 SER A C 1
ATOM 689 O O . SER A 1 97 ? -11.882 -4.639 2.388 1.00 96.19 97 SER A O 1
ATOM 691 N N . VAL A 1 98 ? -12.121 -2.738 1.194 1.00 94.81 98 VAL A N 1
ATOM 692 C CA . VAL A 1 98 ? -13.444 -2.997 0.613 1.00 94.81 98 VAL A CA 1
ATOM 693 C C . VAL A 1 98 ? -13.321 -2.841 -0.908 1.00 94.81 98 VAL A C 1
ATOM 695 O O . VAL A 1 98 ? -13.404 -1.716 -1.418 1.00 94.81 98 VAL A O 1
ATOM 698 N N . PRO A 1 99 ? -13.043 -3.933 -1.644 1.00 91.38 99 PRO A N 1
ATOM 699 C CA . PRO A 1 99 ? -12.817 -3.895 -3.089 1.00 91.38 99 PRO A CA 1
ATOM 700 C C . PRO A 1 99 ? -13.949 -3.261 -3.893 1.00 91.38 99 PRO A C 1
ATOM 702 O O . PRO A 1 99 ? -13.686 -2.456 -4.783 1.00 91.38 99 PRO A O 1
ATOM 705 N N . GLU A 1 100 ? -15.195 -3.546 -3.527 1.00 89.38 100 GLU A N 1
ATOM 706 C CA . GLU A 1 100 ? -16.409 -3.091 -4.213 1.00 89.38 100 GLU A CA 1
ATOM 707 C C . GLU A 1 100 ? -16.589 -1.569 -4.155 1.00 89.38 100 GLU A C 1
ATOM 709 O O . GLU A 1 100 ? -17.357 -1.002 -4.923 1.00 89.38 100 GLU A O 1
ATOM 714 N N . GLN A 1 101 ? -15.879 -0.900 -3.246 1.00 90.56 101 GLN A N 1
ATOM 715 C CA . GLN A 1 101 ? -15.893 0.553 -3.061 1.00 90.56 101 GLN A CA 1
ATOM 716 C C . GLN A 1 101 ? -14.490 1.164 -3.220 1.00 90.56 101 GLN A C 1
ATOM 718 O O . GLN A 1 101 ? -14.285 2.351 -2.953 1.00 90.56 101 GLN A O 1
ATOM 723 N N . ARG A 1 102 ? -13.508 0.339 -3.625 1.00 90.75 102 ARG A N 1
ATOM 724 C CA . ARG A 1 102 ? -12.076 0.666 -3.698 1.00 90.75 102 ARG A CA 1
ATOM 725 C C . ARG A 1 102 ? -11.584 1.402 -2.452 1.00 90.75 102 ARG A C 1
ATOM 727 O O . ARG A 1 102 ? -10.801 2.350 -2.565 1.00 90.75 102 ARG A O 1
ATOM 734 N N . ALA A 1 103 ? -12.056 0.984 -1.281 1.00 94.19 103 ALA A N 1
ATOM 735 C CA . ALA A 1 103 ? -11.699 1.606 -0.017 1.00 94.19 103 ALA A CA 1
ATOM 736 C C . ALA A 1 103 ? -10.569 0.832 0.656 1.00 94.19 103 ALA A C 1
ATOM 738 O O . ALA A 1 103 ? -10.677 -0.378 0.841 1.00 94.19 103 ALA A O 1
ATOM 739 N N . LEU A 1 104 ? -9.486 1.504 1.029 1.00 95.75 104 LEU A N 1
ATOM 740 C CA . LEU A 1 104 ? -8.387 0.910 1.786 1.00 95.75 104 LEU A CA 1
ATOM 741 C C . LEU A 1 104 ? -8.175 1.731 3.056 1.00 95.75 104 LEU A C 1
ATOM 743 O O . LEU A 1 104 ? -8.040 2.951 3.006 1.00 95.75 104 LEU A O 1
ATOM 747 N N . VAL A 1 105 ? -8.171 1.034 4.190 1.00 97.62 105 VAL A N 1
ATOM 748 C CA . VAL A 1 105 ? -8.102 1.610 5.532 1.00 97.62 105 VAL A CA 1
ATOM 749 C C . VAL A 1 105 ? -6.799 1.179 6.187 1.00 97.62 105 VAL A C 1
ATOM 751 O O . VAL A 1 105 ? -6.580 -0.008 6.454 1.00 97.62 105 VAL A O 1
ATOM 754 N N . CYS A 1 106 ? -5.951 2.159 6.477 1.00 98.06 106 CYS A N 1
ATOM 755 C CA . CYS A 1 106 ? -4.666 1.970 7.138 1.00 98.06 106 CYS A CA 1
ATOM 756 C C . CYS A 1 106 ? -4.550 2.867 8.374 1.00 98.06 106 CYS A C 1
ATOM 758 O O . CYS A 1 106 ? -5.277 3.847 8.508 1.00 98.06 106 CYS A O 1
ATOM 760 N N . GLY A 1 107 ? -3.617 2.566 9.273 1.00 97.38 107 GLY A N 1
ATOM 761 C CA . GLY A 1 107 ? -3.283 3.425 10.402 1.00 97.38 107 GLY A CA 1
ATOM 762 C C . GLY A 1 107 ? -2.860 4.816 9.942 1.00 97.38 107 GLY A C 1
ATOM 763 O O . GLY A 1 107 ? -2.104 4.963 8.981 1.00 97.38 107 GLY A O 1
ATOM 764 N N . LEU A 1 108 ? -3.344 5.841 10.640 1.00 96.00 108 LEU A N 1
ATOM 765 C CA . LEU A 1 108 ? -2.912 7.212 10.412 1.00 96.00 108 LEU A CA 1
ATOM 766 C C . LEU A 1 108 ? -1.522 7.391 11.036 1.00 96.00 108 LEU A C 1
ATOM 768 O O . LEU A 1 108 ? -1.376 7.381 12.257 1.00 96.00 108 LEU A O 1
ATOM 772 N N . VAL A 1 109 ? -0.502 7.538 10.191 1.00 93.94 109 VAL A N 1
ATOM 773 C CA . VAL A 1 109 ? 0.888 7.741 10.617 1.00 93.94 109 VAL A CA 1
ATOM 774 C C . VAL A 1 109 ? 1.249 9.214 10.475 1.00 93.94 109 VAL A C 1
ATOM 776 O O . VAL A 1 109 ? 1.228 9.764 9.377 1.00 93.94 109 VAL A O 1
ATOM 779 N N . THR A 1 110 ? 1.605 9.851 11.587 1.00 90.88 110 THR A N 1
ATOM 780 C CA . THR A 1 110 ? 2.082 11.237 11.588 1.00 90.88 110 THR A CA 1
ATOM 781 C C . THR A 1 110 ? 3.515 11.309 11.063 1.00 90.88 110 THR A C 1
ATOM 783 O O . THR A 1 110 ? 4.382 10.560 11.514 1.00 90.88 110 THR A O 1
ATOM 786 N N . GLY A 1 111 ? 3.785 12.244 10.155 1.00 89.12 111 GLY A N 1
ATOM 787 C CA . GLY A 1 111 ? 5.126 12.497 9.635 1.00 89.12 111 GLY A CA 1
ATOM 788 C C . GLY A 1 111 ? 5.172 13.687 8.678 1.00 89.12 111 GLY A C 1
ATOM 789 O O . GLY A 1 111 ? 4.135 14.253 8.337 1.00 89.12 111 GLY A O 1
ATOM 790 N N . ASP A 1 112 ? 6.384 14.053 8.261 1.00 86.88 112 ASP A N 1
ATOM 791 C CA . ASP A 1 112 ? 6.635 14.993 7.163 1.00 86.88 112 ASP A CA 1
ATOM 792 C C . ASP A 1 112 ? 7.199 14.199 5.976 1.00 86.88 112 ASP A C 1
ATOM 794 O O . ASP A 1 112 ? 8.152 13.431 6.126 1.00 86.88 112 ASP A O 1
ATOM 798 N N . ASP A 1 113 ? 6.589 14.354 4.806 1.00 85.12 113 ASP A N 1
ATOM 799 C CA . ASP A 1 113 ? 6.963 13.678 3.560 1.00 85.12 113 ASP A CA 1
ATOM 800 C C . ASP A 1 113 ? 8.019 14.453 2.752 1.00 85.12 113 ASP A C 1
ATOM 802 O O . ASP A 1 113 ? 8.548 13.978 1.742 1.00 85.12 113 ASP A O 1
ATOM 806 N N . SER A 1 114 ? 8.353 15.665 3.189 1.00 86.00 114 SER A N 1
ATOM 807 C CA . SER A 1 114 ? 9.099 16.622 2.392 1.00 86.00 114 SER A CA 1
ATOM 808 C C . SER A 1 114 ? 10.605 16.509 2.625 1.00 86.00 114 SER A C 1
ATOM 810 O O . SER A 1 114 ? 11.216 17.348 3.288 1.00 86.00 114 SER A O 1
ATOM 812 N N . PHE A 1 115 ? 11.245 15.520 1.991 1.00 87.56 115 PHE A N 1
ATOM 813 C CA . PHE A 1 115 ? 12.707 15.337 2.038 1.00 87.56 115 PHE A CA 1
ATOM 814 C C . PHE A 1 115 ? 13.491 16.626 1.720 1.00 87.56 115 PHE A C 1
ATOM 816 O O . PHE A 1 115 ? 14.509 16.918 2.345 1.00 87.56 115 PHE A O 1
ATOM 823 N N . GLY A 1 116 ? 13.001 17.429 0.768 1.00 87.88 116 GLY A N 1
ATOM 824 C CA . GLY A 1 116 ? 13.638 18.682 0.349 1.00 87.88 116 GLY A CA 1
ATOM 825 C C . GLY A 1 116 ? 13.641 19.797 1.402 1.00 87.88 116 GLY A C 1
ATOM 826 O O . GLY A 1 116 ? 14.444 20.717 1.285 1.00 87.88 116 GLY A O 1
ATOM 827 N N . LYS A 1 117 ? 12.788 19.720 2.435 1.00 90.94 117 LYS A N 1
ATOM 828 C CA . LYS A 1 117 ? 12.763 20.697 3.539 1.00 90.94 117 LYS A CA 1
ATOM 829 C C . LYS A 1 117 ? 13.861 20.452 4.576 1.00 90.94 117 LYS A C 1
ATOM 831 O O . LYS A 1 117 ? 14.098 21.310 5.423 1.00 90.94 117 LYS A O 1
ATOM 836 N N . LEU A 1 118 ? 14.535 19.303 4.528 1.00 90.94 118 LEU A N 1
ATOM 837 C CA . LEU A 1 118 ? 15.618 18.992 5.454 1.00 90.94 118 LEU A CA 1
ATOM 838 C C . LEU A 1 118 ? 16.839 19.864 5.138 1.00 90.94 118 LEU A C 1
ATOM 840 O O . LEU A 1 118 ? 17.493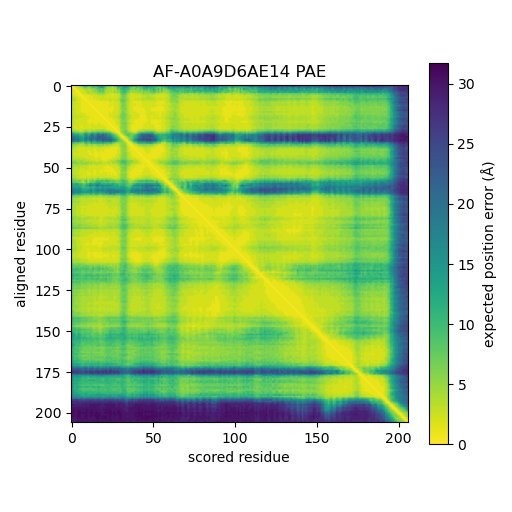 19.693 4.110 1.00 90.94 118 LEU A O 1
ATOM 844 N N . ALA A 1 119 ? 17.151 20.800 6.033 1.00 92.44 119 ALA A N 1
ATOM 845 C CA . ALA A 1 119 ? 18.319 21.669 5.898 1.00 92.44 119 ALA A CA 1
ATOM 846 C C . ALA A 1 119 ? 19.619 20.978 6.346 1.00 92.44 119 ALA A C 1
ATOM 848 O O . ALA A 1 119 ? 20.677 21.215 5.766 1.00 92.44 119 ALA A O 1
ATOM 849 N N . ASP A 1 120 ? 19.546 20.104 7.353 1.00 95.38 120 ASP A N 1
ATOM 850 C CA . ASP A 1 120 ? 20.713 19.413 7.897 1.00 95.38 120 ASP A CA 1
ATOM 851 C C . ASP A 1 120 ? 21.169 18.256 6.988 1.00 95.38 120 ASP A C 1
ATOM 853 O O . ASP A 1 120 ? 20.445 17.290 6.724 1.00 95.38 120 ASP A O 1
ATOM 857 N N . ALA A 1 121 ? 22.417 18.341 6.525 1.00 94.44 121 ALA A N 1
ATOM 858 C CA . ALA A 1 121 ? 23.046 17.328 5.689 1.00 94.44 121 ALA A CA 1
ATOM 859 C C . ALA A 1 121 ? 23.191 15.972 6.402 1.00 94.44 121 ALA A C 1
ATOM 861 O O . ALA A 1 121 ? 23.083 14.927 5.751 1.00 94.44 121 ALA A O 1
ATOM 862 N N . GLN A 1 122 ? 23.403 15.961 7.723 1.00 96.25 122 GLN A N 1
ATOM 863 C CA . GLN A 1 122 ? 23.526 14.721 8.485 1.00 96.25 122 GLN A CA 1
ATOM 864 C C . GLN A 1 122 ? 22.181 13.994 8.559 1.00 96.25 122 GLN A C 1
ATOM 866 O O . GLN A 1 122 ? 22.121 12.799 8.256 1.00 96.25 122 GLN A O 1
ATOM 871 N N . GLN A 1 123 ? 21.096 14.713 8.865 1.00 94.94 123 GLN A N 1
ATOM 872 C CA . GLN A 1 123 ? 19.732 14.178 8.804 1.00 94.94 123 GLN A CA 1
ATOM 873 C C . GLN A 1 123 ? 19.375 13.645 7.413 1.00 94.94 123 GLN A C 1
ATOM 875 O O . GLN A 1 123 ? 18.866 12.530 7.299 1.00 94.94 123 GLN A O 1
ATOM 880 N N . ARG A 1 124 ? 19.703 14.379 6.340 1.00 95.06 124 ARG A N 1
ATOM 881 C CA . ARG A 1 124 ? 19.476 13.912 4.959 1.00 95.06 124 ARG A CA 1
ATOM 882 C C . ARG A 1 124 ? 20.207 12.608 4.659 1.00 95.06 124 ARG A C 1
ATOM 884 O O . ARG A 1 124 ? 19.626 11.701 4.069 1.00 95.06 124 ARG A O 1
ATOM 891 N N . SER A 1 125 ? 21.472 12.509 5.066 1.00 96.31 125 SER A N 1
ATOM 892 C CA . SER A 1 125 ? 22.280 11.300 4.877 1.00 96.31 125 SER A CA 1
ATOM 893 C C . SER A 1 125 ? 21.721 10.116 5.669 1.00 96.31 125 SER A C 1
ATOM 895 O O . SER A 1 125 ? 21.621 9.010 5.137 1.00 96.31 125 SER A O 1
ATOM 897 N N . ALA A 1 126 ? 21.306 10.343 6.918 1.00 96.19 126 ALA A N 1
ATOM 898 C CA . ALA A 1 126 ? 20.687 9.316 7.749 1.00 96.19 126 ALA A CA 1
ATOM 899 C C . ALA A 1 126 ? 19.376 8.803 7.134 1.00 96.19 126 ALA A C 1
ATOM 901 O O . ALA A 1 126 ? 19.211 7.593 6.988 1.00 96.19 126 ALA A O 1
ATOM 902 N N . LEU A 1 127 ? 18.495 9.705 6.690 1.00 95.25 127 LEU A N 1
ATOM 903 C CA . LEU A 1 127 ? 17.230 9.340 6.055 1.00 95.25 127 LEU A CA 1
ATOM 904 C C . LEU A 1 127 ? 17.441 8.600 4.726 1.00 95.25 127 LEU A C 1
ATOM 906 O O . LEU A 1 127 ? 16.756 7.618 4.456 1.00 95.25 127 LEU A O 1
ATOM 910 N N . ALA A 1 128 ? 18.424 9.004 3.917 1.00 95.00 128 ALA A N 1
ATOM 911 C CA . ALA A 1 128 ? 18.764 8.291 2.686 1.00 95.00 128 ALA A CA 1
ATOM 912 C C . ALA A 1 128 ? 19.260 6.859 2.961 1.00 95.00 128 ALA A C 1
ATOM 914 O O . ALA A 1 128 ? 18.840 5.917 2.289 1.00 95.00 128 ALA A O 1
ATOM 915 N N . LYS A 1 129 ? 20.122 6.668 3.970 1.00 97.31 129 LYS A N 1
ATOM 916 C CA . LYS A 1 129 ? 20.591 5.332 4.384 1.00 97.31 129 LYS A CA 1
ATOM 917 C C . LYS A 1 129 ? 19.448 4.458 4.888 1.00 97.31 129 LYS A C 1
ATOM 919 O O . LYS A 1 129 ? 19.380 3.275 4.553 1.00 97.31 129 LYS A O 1
ATOM 924 N N . ASP A 1 130 ? 18.556 5.038 5.678 1.00 96.56 130 ASP A N 1
ATOM 925 C CA . ASP A 1 130 ? 17.379 4.358 6.202 1.00 96.56 130 ASP A CA 1
ATOM 926 C C . ASP A 1 130 ? 16.420 3.947 5.070 1.00 96.56 130 ASP A C 1
ATOM 928 O O . ASP A 1 130 ? 16.041 2.781 4.977 1.00 96.56 130 ASP A O 1
ATOM 932 N N . PHE A 1 131 ? 16.144 4.840 4.114 1.00 95.69 131 PHE A N 1
ATOM 933 C CA . PHE A 1 131 ? 15.372 4.523 2.908 1.00 95.69 131 PHE A CA 1
ATOM 934 C C . PHE A 1 131 ? 15.984 3.360 2.111 1.00 95.69 131 PHE A C 1
ATOM 936 O O . PHE A 1 131 ? 15.289 2.400 1.773 1.00 95.69 131 PHE A O 1
ATOM 943 N N . MET A 1 132 ? 17.298 3.386 1.867 1.00 97.81 132 MET A N 1
ATOM 944 C CA . MET A 1 132 ? 17.983 2.284 1.180 1.00 97.81 132 MET A CA 1
ATOM 945 C C . MET A 1 132 ? 17.908 0.971 1.967 1.00 97.81 132 MET A C 1
ATOM 947 O O . MET A 1 132 ? 17.790 -0.099 1.370 1.00 97.81 132 MET A O 1
ATOM 951 N N . SER A 1 133 ? 17.923 1.040 3.299 1.00 97.88 133 SER A N 1
ATOM 952 C CA . SER A 1 133 ? 17.770 -0.132 4.165 1.00 97.88 133 SER A CA 1
ATOM 953 C C . SER A 1 133 ? 16.363 -0.732 4.065 1.00 97.88 133 SER A C 1
ATOM 955 O O . SER A 1 133 ? 16.230 -1.954 4.005 1.00 97.88 133 SER A O 1
ATOM 957 N N . GLN A 1 134 ? 15.327 0.110 3.973 1.00 97.94 134 GLN A N 1
ATOM 958 C CA . GLN A 1 134 ? 13.939 -0.310 3.740 1.00 97.94 134 GLN A CA 1
ATOM 959 C C . GLN A 1 134 ? 13.766 -0.963 2.362 1.00 97.94 134 GLN A C 1
ATOM 961 O O . GLN A 1 134 ? 13.167 -2.033 2.258 1.00 97.94 134 GLN A O 1
ATOM 966 N N . LEU A 1 135 ? 14.356 -0.383 1.312 1.00 97.75 135 LEU A N 1
ATOM 967 C CA . LEU A 1 135 ? 14.329 -0.970 -0.030 1.00 97.75 135 LEU A CA 1
ATOM 968 C C . LEU A 1 135 ? 15.051 -2.326 -0.071 1.00 97.75 135 LEU A C 1
ATOM 970 O O . LEU A 1 135 ? 14.547 -3.293 -0.640 1.00 97.75 135 LEU A O 1
ATOM 974 N N . ALA A 1 136 ? 16.208 -2.428 0.586 1.00 97.75 136 ALA A N 1
ATOM 975 C CA . ALA A 1 136 ? 16.937 -3.685 0.707 1.00 97.75 136 ALA A CA 1
ATOM 976 C C . ALA A 1 136 ? 16.171 -4.737 1.525 1.00 97.75 136 ALA A C 1
ATOM 978 O O . ALA A 1 136 ? 16.305 -5.927 1.257 1.00 97.75 136 ALA A O 1
ATOM 979 N N . ALA A 1 137 ? 15.401 -4.328 2.538 1.00 97.56 137 ALA A N 1
ATOM 980 C CA . ALA A 1 137 ? 14.522 -5.217 3.297 1.00 97.56 137 ALA A CA 1
ATOM 981 C C . ALA A 1 137 ? 13.385 -5.758 2.423 1.00 97.56 137 ALA A C 1
ATOM 983 O O . ALA A 1 137 ? 13.171 -6.967 2.383 1.00 97.56 137 ALA A O 1
ATOM 984 N N . LEU A 1 138 ? 12.739 -4.889 1.642 1.00 96.50 138 LEU A N 1
ATOM 985 C CA . LEU A 1 138 ? 11.686 -5.278 0.707 1.00 96.50 138 LEU A CA 1
ATOM 986 C C . LEU A 1 138 ? 12.194 -6.273 -0.347 1.00 96.50 138 LEU A C 1
ATOM 988 O O . LEU A 1 138 ? 11.558 -7.292 -0.591 1.00 96.50 138 LEU A O 1
ATOM 992 N N . HIS A 1 139 ? 13.372 -6.027 -0.927 1.00 94.62 139 HIS A N 1
ATOM 993 C CA . HIS A 1 139 ? 13.975 -6.923 -1.923 1.00 94.62 139 HIS A CA 1
ATOM 994 C C . HIS A 1 139 ? 14.456 -8.269 -1.364 1.00 94.62 139 HIS A C 1
ATOM 996 O O . HIS A 1 139 ? 14.722 -9.183 -2.141 1.00 94.62 139 HIS A O 1
ATOM 1002 N N . ARG A 1 140 ? 14.599 -8.404 -0.040 1.00 95.31 140 ARG A N 1
ATOM 1003 C CA . ARG A 1 140 ? 14.980 -9.669 0.608 1.00 95.31 140 ARG A CA 1
ATOM 1004 C C . ARG A 1 140 ? 13.805 -10.622 0.812 1.00 95.31 140 ARG A C 1
ATOM 1006 O O . ARG A 1 140 ? 14.038 -11.774 1.164 1.00 95.31 140 ARG A O 1
ATOM 1013 N N . ILE A 1 141 ? 12.571 -10.160 0.620 1.00 94.38 141 ILE A N 1
ATOM 1014 C CA . ILE A 1 141 ? 11.384 -11.001 0.762 1.00 94.38 141 ILE A CA 1
ATOM 1015 C C . ILE A 1 141 ? 11.388 -12.057 -0.343 1.00 94.38 141 ILE A C 1
ATOM 1017 O O . ILE A 1 141 ? 11.306 -11.735 -1.529 1.00 94.38 141 ILE A O 1
ATOM 1021 N N . ASP A 1 142 ? 11.444 -13.325 0.059 1.00 91.31 142 ASP A N 1
ATOM 1022 C CA . ASP A 1 142 ? 11.277 -14.443 -0.858 1.00 91.31 142 ASP A CA 1
ATOM 1023 C C . ASP A 1 142 ? 9.787 -14.729 -1.071 1.00 91.31 142 ASP A C 1
ATOM 1025 O O . ASP A 1 142 ? 9.133 -15.442 -0.306 1.00 91.31 142 ASP A O 1
ATOM 1029 N N . VAL A 1 143 ? 9.247 -14.152 -2.142 1.00 88.69 143 VAL A N 1
ATOM 1030 C CA . VAL A 1 143 ? 7.844 -14.324 -2.535 1.00 88.69 143 VAL A CA 1
ATOM 1031 C C . VAL A 1 143 ? 7.516 -15.738 -3.027 1.00 88.69 143 VAL A C 1
ATOM 1033 O O . VAL A 1 143 ? 6.339 -16.053 -3.182 1.00 88.69 143 VAL A O 1
ATOM 1036 N N . ALA A 1 144 ? 8.512 -16.602 -3.273 1.00 88.25 144 ALA A N 1
ATOM 1037 C CA . ALA A 1 144 ? 8.267 -18.014 -3.572 1.00 88.25 144 ALA A CA 1
ATOM 1038 C C . ALA A 1 144 ? 7.943 -18.811 -2.304 1.00 88.25 144 ALA A C 1
ATOM 1040 O O . ALA A 1 144 ? 7.141 -19.742 -2.356 1.00 88.25 144 ALA A O 1
ATOM 1041 N N . VAL A 1 145 ? 8.546 -18.430 -1.174 1.00 89.88 145 VAL A N 1
ATOM 1042 C CA . VAL A 1 145 ? 8.292 -19.038 0.140 1.00 89.88 145 VAL A CA 1
ATOM 1043 C C . VAL A 1 145 ? 7.037 -18.445 0.775 1.00 89.88 145 VAL A C 1
ATOM 1045 O O . VAL A 1 145 ? 6.187 -19.187 1.263 1.00 89.88 145 VAL A O 1
ATOM 1048 N N . THR A 1 146 ? 6.898 -17.119 0.725 1.00 89.25 146 THR A N 1
ATOM 1049 C CA . THR A 1 146 ? 5.752 -16.405 1.298 1.00 89.25 146 THR A CA 1
ATOM 1050 C C . THR A 1 146 ? 5.054 -15.592 0.208 1.00 89.25 146 THR A C 1
ATOM 1052 O O . THR A 1 146 ? 5.330 -14.398 0.052 1.00 89.25 146 THR A O 1
ATOM 1055 N N . PRO A 1 147 ? 4.175 -16.226 -0.589 1.00 89.62 147 PRO A N 1
ATOM 1056 C CA . PRO A 1 147 ? 3.490 -15.547 -1.678 1.00 89.62 147 PRO A CA 1
ATOM 1057 C C . PRO A 1 147 ? 2.558 -14.453 -1.157 1.00 89.62 147 PRO A C 1
ATOM 1059 O O . PRO A 1 147 ? 1.943 -14.574 -0.098 1.00 89.62 147 PRO A O 1
ATOM 1062 N N . VAL A 1 148 ? 2.438 -13.382 -1.940 1.00 91.12 148 VAL A N 1
ATOM 1063 C CA . VAL A 1 148 ? 1.495 -12.288 -1.695 1.00 91.12 148 VAL A CA 1
ATOM 1064 C C . VAL A 1 148 ? 0.325 -12.433 -2.661 1.00 91.12 148 VAL A C 1
ATOM 1066 O O . VAL A 1 148 ? 0.520 -12.550 -3.875 1.00 91.12 148 VAL A O 1
ATOM 1069 N N . ASP A 1 149 ? -0.893 -12.415 -2.124 1.00 87.56 149 ASP A N 1
ATOM 1070 C CA . ASP A 1 149 ? -2.118 -12.566 -2.909 1.00 87.56 149 ASP A CA 1
ATOM 1071 C C . ASP A 1 149 ? -2.190 -11.551 -4.061 1.00 87.56 149 ASP A C 1
ATOM 1073 O O . ASP A 1 149 ? -1.813 -10.389 -3.930 1.00 87.56 149 ASP A O 1
ATOM 1077 N N . GLY A 1 150 ? -2.687 -11.983 -5.222 1.00 82.88 150 GLY A N 1
ATOM 1078 C CA . GLY A 1 150 ? -2.896 -11.095 -6.373 1.00 82.88 150 GLY A CA 1
ATOM 1079 C C . GLY A 1 150 ? -1.628 -10.664 -7.128 1.00 82.88 150 GLY A C 1
ATOM 1080 O O . GLY A 1 150 ? -1.746 -9.978 -8.144 1.00 82.88 150 GLY A O 1
ATOM 1081 N N . MET A 1 151 ? -0.430 -11.092 -6.708 1.00 83.56 151 MET A N 1
ATOM 1082 C CA . MET A 1 151 ? 0.833 -10.776 -7.400 1.00 83.56 151 MET A CA 1
ATOM 1083 C C . MET A 1 151 ? 1.110 -11.647 -8.636 1.00 83.56 151 MET A C 1
ATOM 1085 O O . MET A 1 151 ? 2.005 -11.342 -9.422 1.00 83.56 151 MET A O 1
ATOM 1089 N N . GLY A 1 152 ? 0.311 -12.692 -8.858 1.00 82.81 152 GLY A N 1
ATOM 1090 C CA . GLY A 1 152 ? 0.448 -13.577 -10.011 1.00 82.81 152 GLY A CA 1
ATOM 1091 C C . GLY A 1 152 ? 1.656 -14.512 -9.911 1.00 82.81 152 GLY A C 1
ATOM 1092 O O . GLY A 1 152 ? 2.172 -14.785 -8.830 1.00 82.81 152 GLY A O 1
ATOM 1093 N N . LYS A 1 153 ? 2.075 -15.063 -11.053 1.00 84.12 153 LYS A N 1
ATOM 1094 C CA . LYS A 1 153 ? 3.212 -15.990 -11.113 1.00 84.12 153 LYS A CA 1
ATOM 1095 C C . LYS A 1 153 ? 4.526 -15.228 -10.971 1.00 84.12 153 LYS A C 1
ATOM 1097 O O . LYS A 1 153 ? 4.697 -14.172 -11.574 1.00 84.12 153 LYS A O 1
ATOM 1102 N N . ILE A 1 154 ? 5.469 -15.813 -10.239 1.00 84.94 154 ILE A N 1
ATOM 1103 C CA . ILE A 1 154 ? 6.845 -15.319 -10.183 1.00 84.94 154 ILE A CA 1
ATOM 1104 C C . ILE A 1 154 ? 7.482 -15.551 -11.549 1.00 84.94 154 ILE A C 1
ATOM 1106 O O . ILE A 1 154 ? 7.508 -16.673 -12.057 1.00 84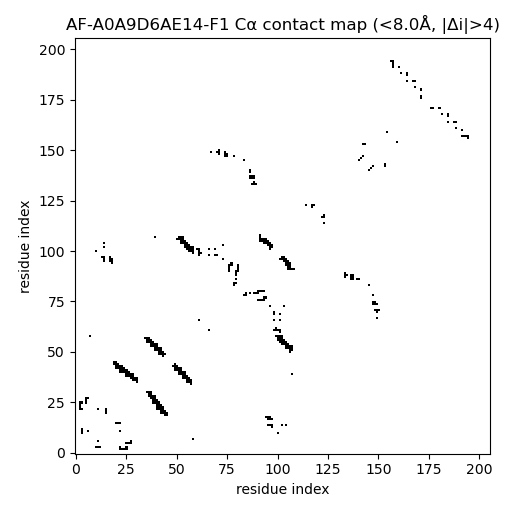.94 154 ILE A O 1
ATOM 1110 N N . GLU A 1 155 ? 7.998 -14.482 -12.139 1.00 83.94 155 GLU A N 1
ATOM 1111 C CA . GLU A 1 155 ? 8.658 -14.513 -13.436 1.00 83.94 155 GLU A CA 1
ATOM 1112 C C . GLU A 1 155 ? 10.108 -14.041 -13.309 1.00 83.94 155 GLU A C 1
ATOM 1114 O O . GLU A 1 155 ? 10.413 -13.182 -12.476 1.00 83.94 155 GLU A O 1
ATOM 1119 N N . PRO A 1 156 ? 11.019 -14.538 -14.163 1.00 85.88 156 PRO A N 1
ATOM 1120 C CA . PRO A 1 156 ? 12.367 -13.998 -14.239 1.00 85.88 156 PRO A CA 1
ATOM 1121 C C . PRO A 1 156 ? 12.347 -12.500 -14.563 1.00 85.88 156 PRO A C 1
ATOM 1123 O O . PRO A 1 156 ? 11.616 -12.058 -15.455 1.00 85.88 156 PRO A O 1
ATOM 1126 N N . ALA A 1 157 ? 13.223 -11.729 -13.913 1.00 86.06 157 ALA A N 1
ATOM 1127 C CA . ALA A 1 157 ? 13.360 -10.290 -14.154 1.00 86.06 157 ALA A CA 1
ATOM 1128 C C . ALA A 1 157 ? 13.563 -9.952 -15.643 1.00 86.06 157 ALA A C 1
ATOM 1130 O O . ALA A 1 157 ? 13.018 -8.969 -16.136 1.00 86.06 157 ALA A O 1
ATOM 1131 N N . SER A 1 158 ? 14.271 -10.801 -16.394 1.00 86.06 158 SER A N 1
ATOM 1132 C CA . SER A 1 158 ? 14.458 -10.635 -17.840 1.00 86.06 158 SER A CA 1
ATOM 1133 C C . SER A 1 158 ? 13.139 -10.645 -18.625 1.00 86.06 158 SER A C 1
ATOM 1135 O O . SER A 1 158 ? 12.995 -9.892 -19.586 1.00 86.06 158 SER A O 1
ATOM 1137 N N . GLY A 1 159 ? 12.160 -11.454 -18.211 1.00 88.38 159 GLY A N 1
ATOM 1138 C CA . GLY A 1 159 ? 10.820 -11.469 -18.796 1.00 88.38 159 GLY A CA 1
ATOM 1139 C C . GLY A 1 159 ? 10.065 -10.169 -18.522 1.00 88.38 159 GLY A C 1
ATOM 1140 O O . GLY A 1 159 ? 9.516 -9.569 -19.449 1.00 88.38 159 GLY A O 1
ATOM 1141 N N . LEU A 1 160 ? 10.113 -9.689 -17.272 1.00 87.62 160 LEU A N 1
ATOM 1142 C CA . LEU A 1 160 ? 9.507 -8.413 -16.868 1.00 87.62 160 LEU A CA 1
ATOM 1143 C C . LEU A 1 160 ? 10.091 -7.241 -17.665 1.00 87.62 160 LEU A C 1
ATOM 1145 O O . LEU A 1 160 ? 9.347 -6.432 -18.221 1.00 87.62 160 LEU A O 1
ATOM 1149 N N . ILE A 1 161 ? 11.421 -7.183 -17.765 1.00 89.44 161 ILE A N 1
ATOM 1150 C CA . ILE A 1 161 ? 12.134 -6.118 -18.471 1.00 89.44 161 ILE A CA 1
ATOM 1151 C C . ILE A 1 161 ? 11.750 -6.098 -19.953 1.00 89.44 161 ILE A C 1
ATOM 1153 O O . ILE A 1 161 ? 11.395 -5.043 -20.476 1.00 89.44 161 ILE A O 1
ATOM 1157 N N . LYS A 1 162 ? 11.741 -7.257 -20.625 1.00 89.81 162 LYS A N 1
ATOM 1158 C CA . LYS A 1 162 ? 11.349 -7.352 -22.040 1.00 89.81 162 LYS A CA 1
ATOM 1159 C C . LYS A 1 162 ? 9.925 -6.850 -22.277 1.00 89.81 162 LYS A C 1
ATOM 1161 O O . LYS A 1 162 ? 9.701 -6.069 -23.201 1.00 89.81 162 LYS A O 1
ATOM 1166 N N . ARG A 1 163 ? 8.964 -7.243 -21.431 1.00 90.62 163 ARG A N 1
ATOM 1167 C CA . ARG A 1 163 ? 7.582 -6.744 -21.540 1.00 90.62 163 ARG A CA 1
ATOM 1168 C C . ARG A 1 163 ? 7.489 -5.246 -21.294 1.00 90.62 163 ARG A C 1
ATOM 1170 O O . ARG A 1 163 ? 6.753 -4.564 -22.001 1.00 90.62 163 ARG A O 1
ATOM 1177 N N . GLN A 1 164 ? 8.229 -4.730 -20.317 1.00 91.19 164 GLN A N 1
ATOM 1178 C CA . GLN A 1 164 ? 8.227 -3.306 -20.010 1.00 91.19 164 GLN A CA 1
ATOM 1179 C C . GLN A 1 164 ? 8.825 -2.483 -21.161 1.00 91.19 164 GLN A C 1
ATOM 1181 O O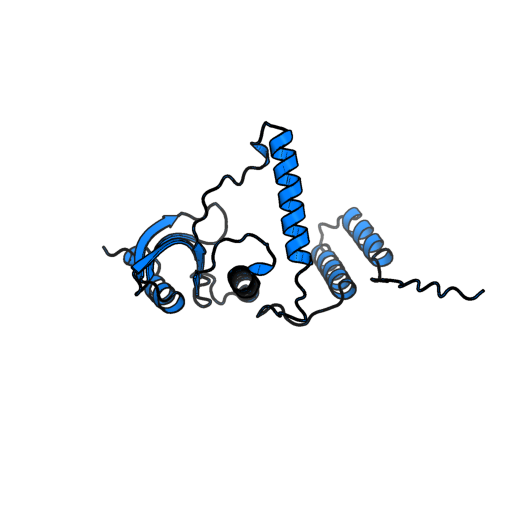 . GLN A 1 164 ? 8.236 -1.474 -21.539 1.00 91.19 164 GLN A O 1
ATOM 1186 N N . ILE A 1 165 ? 9.916 -2.941 -21.784 1.00 91.25 165 ILE A N 1
ATOM 1187 C CA . ILE A 1 165 ? 10.479 -2.326 -22.997 1.00 91.25 165 ILE A CA 1
ATOM 1188 C C . ILE A 1 165 ? 9.456 -2.342 -24.141 1.00 91.25 165 ILE A C 1
ATOM 1190 O O . ILE A 1 165 ? 9.227 -1.310 -24.769 1.00 91.25 165 ILE A O 1
ATOM 1194 N N . ALA A 1 166 ? 8.799 -3.480 -24.394 1.00 90.81 166 ALA A N 1
ATOM 1195 C CA . ALA A 1 166 ? 7.779 -3.587 -25.439 1.00 90.81 166 ALA A CA 1
ATOM 1196 C C . ALA A 1 166 ? 6.594 -2.635 -25.192 1.00 90.81 166 ALA A C 1
ATOM 1198 O O . ALA A 1 166 ? 6.145 -1.951 -26.113 1.00 90.81 166 ALA A O 1
ATOM 1199 N N . ARG A 1 167 ? 6.132 -2.528 -23.938 1.00 91.25 167 ARG A N 1
ATOM 1200 C CA . ARG A 1 167 ? 5.077 -1.590 -23.532 1.00 91.25 167 ARG A CA 1
ATOM 1201 C C . ARG A 1 167 ? 5.488 -0.140 -23.773 1.00 91.25 167 ARG A C 1
ATOM 1203 O O . ARG A 1 167 ? 4.712 0.618 -24.347 1.00 91.25 167 ARG A O 1
ATOM 1210 N N . LEU A 1 168 ? 6.696 0.240 -23.352 1.00 90.69 168 LEU A N 1
ATOM 1211 C CA . LEU A 1 168 ? 7.227 1.587 -23.568 1.00 90.69 168 LEU A CA 1
ATOM 1212 C C . LEU A 1 168 ? 7.343 1.903 -25.061 1.00 90.69 168 LEU A C 1
ATOM 1214 O O . LEU A 1 168 ? 6.942 2.985 -25.478 1.00 90.69 168 LEU A O 1
ATOM 1218 N N . ARG A 1 169 ? 7.801 0.950 -25.879 1.00 88.69 169 ARG A N 1
ATOM 1219 C CA . ARG A 1 169 ? 7.868 1.120 -27.336 1.00 88.69 169 ARG A CA 1
ATOM 1220 C C . ARG A 1 169 ? 6.486 1.344 -27.946 1.00 88.69 169 ARG A C 1
ATOM 1222 O O . ARG A 1 169 ? 6.312 2.271 -28.728 1.00 88.69 169 ARG A O 1
ATOM 1229 N N . SER A 1 170 ? 5.498 0.535 -27.557 1.00 88.50 170 SER A N 1
ATOM 1230 C CA . SER A 1 170 ? 4.119 0.686 -28.032 1.00 88.50 170 SER A CA 1
ATOM 1231 C C . SER A 1 170 ? 3.532 2.046 -27.652 1.00 88.50 170 SER A C 1
ATOM 1233 O O . SER A 1 170 ? 2.886 2.675 -28.485 1.00 88.50 170 SER A O 1
ATOM 1235 N N . ALA A 1 171 ? 3.774 2.515 -26.425 1.00 87.44 171 ALA A N 1
ATOM 1236 C CA . ALA A 1 171 ? 3.283 3.808 -25.949 1.00 87.44 171 ALA A CA 1
ATOM 1237 C C . ALA A 1 171 ? 3.923 5.009 -26.675 1.00 87.44 171 ALA A C 1
ATOM 1239 O O . ALA A 1 171 ? 3.307 6.064 -26.746 1.00 87.44 171 ALA A O 1
ATOM 1240 N N . ASN A 1 172 ? 5.120 4.839 -27.252 1.00 86.06 172 ASN A N 1
ATOM 1241 C CA . ASN A 1 172 ? 5.887 5.886 -27.941 1.00 86.06 172 ASN A CA 1
ATOM 1242 C C . ASN A 1 172 ? 5.935 5.687 -29.472 1.00 86.06 172 ASN A C 1
ATOM 1244 O O . ASN A 1 172 ? 6.919 6.033 -30.125 1.00 86.06 172 ASN A O 1
ATOM 1248 N N . SER A 1 173 ? 4.895 5.085 -30.057 1.00 76.69 173 SER A N 1
ATOM 1249 C CA . SER A 1 173 ? 4.820 4.776 -31.499 1.00 76.69 173 SER A CA 1
ATOM 1250 C C . SER A 1 173 ? 4.003 5.786 -32.330 1.00 76.69 173 SER A C 1
ATOM 1252 O O . SER A 1 173 ? 3.851 5.606 -33.537 1.00 76.69 173 SER A O 1
ATOM 1254 N N . GLY A 1 174 ? 3.467 6.837 -31.696 1.00 75.88 174 GLY A N 1
ATOM 1255 C CA . GLY A 1 174 ? 2.614 7.854 -32.325 1.00 75.88 174 GLY A CA 1
ATOM 1256 C C . GLY A 1 174 ? 3.366 9.015 -32.995 1.00 75.88 174 GLY A C 1
ATOM 1257 O O . GLY A 1 174 ? 4.582 8.992 -33.145 1.00 75.88 174 GLY A O 1
ATOM 1258 N N . LYS A 1 175 ? 2.619 10.062 -33.388 1.00 61.84 175 LYS A N 1
ATOM 1259 C CA . LYS A 1 175 ? 3.144 11.269 -34.070 1.00 61.84 175 LYS A CA 1
ATOM 1260 C C . LYS A 1 175 ? 4.147 12.082 -33.235 1.00 61.84 175 LYS A C 1
ATOM 1262 O O . LYS A 1 175 ? 4.916 12.845 -33.809 1.00 61.84 175 LYS A O 1
ATOM 1267 N N . GLU A 1 176 ? 4.161 11.899 -31.916 1.00 66.12 176 GLU A N 1
ATOM 1268 C CA . GLU A 1 1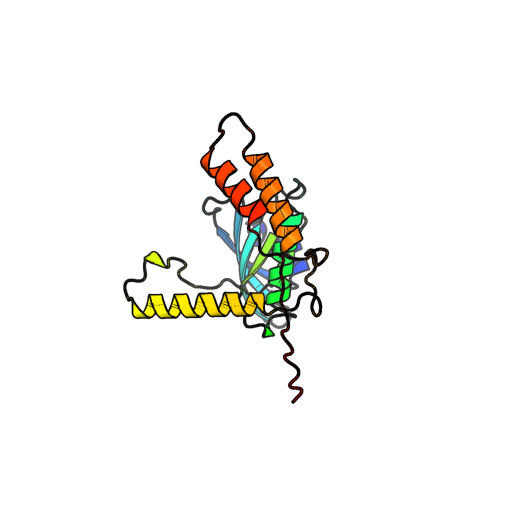76 ? 5.186 12.417 -30.999 1.00 66.12 176 GLU A CA 1
ATOM 1269 C C . GLU A 1 176 ? 6.350 11.421 -30.901 1.00 66.12 176 GLU A C 1
ATOM 1271 O O . GLU A 1 176 ? 6.614 10.807 -29.869 1.00 66.12 176 GLU A O 1
ATOM 1276 N N . TRP A 1 177 ? 6.998 11.185 -32.038 1.00 69.81 177 TRP A N 1
ATOM 1277 C CA . TRP A 1 177 ? 8.125 10.272 -32.143 1.00 69.81 177 TRP A CA 1
ATOM 1278 C C . TRP A 1 177 ? 9.389 10.935 -31.583 1.00 69.81 177 TRP A C 1
ATOM 1280 O O . TRP A 1 177 ? 9.955 11.821 -32.223 1.00 69.81 177 TRP A O 1
ATOM 1290 N N . ASP A 1 178 ? 9.834 10.510 -30.396 1.00 84.50 178 ASP A N 1
ATOM 1291 C CA . ASP A 1 178 ? 11.123 10.926 -29.833 1.00 84.50 178 ASP A CA 1
ATOM 1292 C C . ASP A 1 178 ? 12.222 9.898 -30.185 1.00 84.50 178 ASP A C 1
ATOM 1294 O O . ASP A 1 178 ? 12.237 8.787 -29.631 1.00 84.50 178 ASP A O 1
ATOM 1298 N N . PRO A 1 179 ? 13.167 10.232 -31.084 1.00 86.50 179 PRO A N 1
ATOM 1299 C CA . PRO A 1 179 ? 14.240 9.325 -31.480 1.00 86.50 179 PRO A CA 1
ATOM 1300 C C . PRO A 1 179 ? 15.162 8.921 -30.323 1.00 86.50 179 PRO A C 1
ATOM 1302 O O . PRO A 1 179 ? 15.717 7.821 -30.358 1.00 86.50 179 PRO A O 1
ATOM 1305 N N . LEU A 1 180 ? 15.321 9.753 -29.286 1.00 90.50 180 LEU A N 1
ATOM 1306 C CA . LEU A 1 180 ? 16.153 9.416 -28.128 1.00 90.50 180 LEU A CA 1
ATOM 1307 C C . LEU A 1 180 ? 15.521 8.306 -27.288 1.00 90.50 180 LEU A C 1
ATOM 1309 O O . LEU A 1 180 ? 16.238 7.437 -26.784 1.00 90.50 180 LEU A O 1
ATOM 1313 N N . ILE A 1 181 ? 14.189 8.287 -27.174 1.00 89.44 181 ILE A N 1
ATOM 1314 C CA . ILE A 1 181 ? 13.471 7.213 -26.478 1.00 89.44 181 ILE A CA 1
ATOM 1315 C C . ILE A 1 181 ? 13.673 5.889 -27.218 1.00 89.44 181 ILE A C 1
ATOM 1317 O O . ILE A 1 181 ? 14.010 4.887 -26.590 1.00 89.44 181 ILE A O 1
ATOM 1321 N N . HIS A 1 182 ? 13.532 5.871 -28.546 1.00 86.31 182 HIS A N 1
ATOM 1322 C CA . HIS A 1 182 ? 13.721 4.646 -29.336 1.00 86.31 182 HIS A CA 1
ATOM 1323 C C . HIS A 1 182 ? 15.165 4.152 -29.300 1.00 86.31 182 HIS A C 1
ATOM 1325 O O . HIS A 1 182 ? 15.379 2.976 -29.013 1.00 86.31 182 HIS A O 1
ATOM 1331 N N . LEU A 1 183 ? 16.144 5.048 -29.465 1.00 91.50 183 LEU A N 1
ATOM 1332 C CA . LEU A 1 183 ? 17.562 4.712 -29.315 1.00 91.50 183 LEU A CA 1
ATOM 1333 C C . LEU A 1 183 ? 17.850 4.094 -27.938 1.00 91.50 183 LEU A C 1
ATOM 1335 O O . LEU A 1 183 ? 18.535 3.076 -27.841 1.00 91.50 183 LEU A O 1
ATOM 1339 N N . SER A 1 184 ? 17.293 4.675 -26.874 1.00 92.00 184 SER A N 1
ATOM 1340 C CA . SER A 1 184 ? 17.458 4.167 -25.508 1.00 92.00 184 SER A CA 1
ATOM 1341 C C . SER A 1 184 ? 16.803 2.796 -25.320 1.00 92.00 184 SER A C 1
ATOM 1343 O O . SER A 1 184 ? 17.393 1.910 -24.706 1.00 92.00 184 SER A O 1
ATOM 1345 N N . LEU A 1 185 ? 15.599 2.583 -25.862 1.00 91.44 185 LEU A N 1
ATOM 1346 C CA . LEU A 1 185 ? 14.897 1.297 -25.793 1.00 91.44 185 LEU A CA 1
ATOM 1347 C C . LEU A 1 185 ? 15.605 0.207 -26.608 1.00 91.44 185 LEU A C 1
ATOM 1349 O O . LEU A 1 185 ? 15.647 -0.945 -26.170 1.00 91.44 185 LEU A O 1
ATOM 1353 N N . ASP A 1 186 ? 16.172 0.551 -27.764 1.00 90.44 186 ASP A N 1
ATOM 1354 C CA . ASP A 1 186 ? 16.983 -0.354 -28.582 1.00 90.44 186 ASP A CA 1
ATOM 1355 C C . ASP A 1 186 ? 18.263 -0.742 -27.844 1.00 90.44 186 ASP A C 1
ATOM 1357 O O . ASP A 1 186 ? 18.562 -1.931 -27.702 1.00 90.44 186 ASP A O 1
ATOM 1361 N N . TRP A 1 187 ? 18.968 0.245 -27.283 1.00 92.00 187 TRP A N 1
ATOM 1362 C CA . TRP A 1 187 ? 20.155 -0.003 -26.474 1.00 92.00 187 TRP A CA 1
ATOM 1363 C C . TRP A 1 187 ? 19.836 -0.903 -25.275 1.00 92.00 187 TRP A C 1
ATOM 1365 O O . TRP A 1 187 ? 20.521 -1.905 -25.068 1.00 92.00 187 TRP A O 1
ATOM 1375 N N . LEU A 1 188 ? 18.763 -0.616 -24.529 1.00 91.06 188 LEU A N 1
ATOM 1376 C CA . LEU A 1 188 ? 18.328 -1.454 -23.409 1.00 91.06 188 LEU A CA 1
ATOM 1377 C C . LEU A 1 188 ? 18.018 -2.880 -23.875 1.00 91.06 188 LEU A C 1
ATOM 1379 O O . LEU A 1 188 ? 18.491 -3.829 -23.264 1.00 91.06 188 LEU A O 1
ATOM 1383 N N . SER A 1 189 ? 17.298 -3.056 -24.984 1.00 87.31 189 SER A N 1
ATOM 1384 C CA . SER A 1 189 ? 16.933 -4.388 -25.497 1.00 87.31 189 SER A CA 1
ATOM 1385 C C . SER A 1 189 ? 18.147 -5.285 -25.761 1.00 87.31 189 SER A C 1
ATOM 1387 O O . SER A 1 189 ? 18.059 -6.500 -25.592 1.00 87.31 189 SER A O 1
ATOM 1389 N N . ILE A 1 190 ? 19.272 -4.687 -26.164 1.00 89.69 190 ILE A N 1
ATOM 1390 C CA . ILE A 1 190 ? 20.527 -5.387 -26.469 1.00 89.69 190 ILE A CA 1
ATOM 1391 C C . ILE A 1 190 ? 21.373 -5.599 -25.203 1.00 89.69 190 ILE A C 1
ATOM 1393 O O . ILE A 1 190 ? 22.069 -6.605 -25.094 1.00 89.69 190 ILE A O 1
ATOM 1397 N N . ASN A 1 191 ? 21.299 -4.680 -24.235 1.00 87.44 191 ASN A N 1
ATOM 1398 C CA . ASN A 1 191 ? 22.203 -4.629 -23.080 1.00 87.44 191 ASN A CA 1
ATOM 1399 C C . ASN A 1 191 ? 21.564 -5.068 -21.752 1.00 87.44 191 ASN A C 1
ATOM 1401 O O . ASN A 1 191 ? 22.183 -4.946 -20.695 1.00 87.44 191 ASN A O 1
ATOM 1405 N N . THR A 1 192 ? 20.331 -5.583 -21.753 1.00 80.75 192 THR A N 1
ATOM 1406 C CA . THR A 1 192 ? 19.732 -6.104 -20.517 1.00 80.75 192 THR A CA 1
ATOM 1407 C C . THR A 1 192 ? 20.480 -7.325 -20.011 1.00 80.75 192 THR A C 1
ATOM 1409 O O . THR A 1 192 ? 20.602 -8.320 -20.724 1.00 80.75 192 THR A O 1
ATOM 1412 N N . ALA A 1 193 ? 20.909 -7.273 -18.748 1.00 65.38 193 ALA A N 1
ATOM 1413 C CA . ALA A 1 193 ? 21.526 -8.403 -18.076 1.00 65.38 193 ALA A CA 1
ATOM 1414 C C . ALA A 1 193 ? 20.572 -9.610 -18.084 1.00 65.38 193 ALA A C 1
ATOM 1416 O O . ALA A 1 193 ? 19.550 -9.644 -17.394 1.00 65.38 193 ALA A O 1
ATOM 1417 N N . THR A 1 194 ? 20.908 -10.634 -18.866 1.00 58.88 194 THR A N 1
ATOM 1418 C CA . THR A 1 194 ? 20.388 -11.986 -18.671 1.00 58.88 194 THR A CA 1
ATOM 1419 C C . THR A 1 194 ? 20.947 -12.462 -17.340 1.00 58.88 194 THR A C 1
ATOM 1421 O O . THR A 1 194 ? 22.145 -12.694 -17.265 1.00 58.88 194 THR A O 1
ATOM 1424 N N . GLY A 1 195 ? 20.123 -12.499 -16.288 1.00 51.09 195 GLY A N 1
ATOM 1425 C CA . GLY A 1 195 ? 20.525 -12.719 -14.892 1.00 51.09 195 GLY A CA 1
ATOM 1426 C C . GLY A 1 195 ? 21.383 -13.964 -14.651 1.00 51.09 195 GLY A C 1
ATOM 1427 O O . GLY A 1 195 ? 20.891 -14.982 -14.174 1.00 51.09 195 GLY A O 1
ATOM 1428 N N . ARG A 1 196 ? 22.675 -13.862 -14.949 1.00 41.72 196 ARG A N 1
ATOM 1429 C CA . ARG A 1 196 ? 23.678 -14.891 -14.745 1.00 41.72 196 ARG A CA 1
ATOM 1430 C C . ARG A 1 196 ? 24.316 -14.617 -13.388 1.00 41.72 196 ARG A C 1
ATOM 1432 O O . ARG A 1 196 ? 25.215 -13.794 -13.262 1.00 41.72 196 ARG A O 1
ATOM 1439 N N . ARG A 1 197 ? 23.806 -15.276 -12.346 1.00 44.56 197 ARG A N 1
ATOM 1440 C CA . ARG A 1 197 ? 24.660 -15.627 -11.209 1.00 44.56 197 ARG A CA 1
ATOM 1441 C C . ARG A 1 197 ? 25.497 -16.805 -11.692 1.00 44.56 197 ARG A C 1
ATOM 1443 O O . ARG A 1 197 ? 25.091 -17.948 -11.520 1.00 44.56 197 ARG A O 1
ATOM 1450 N N . ASP A 1 198 ? 26.597 -16.517 -12.384 1.00 37.22 198 ASP A N 1
ATOM 1451 C CA . ASP A 1 198 ? 27.648 -17.513 -12.560 1.00 37.22 198 ASP A CA 1
ATOM 1452 C C . ASP A 1 198 ? 28.235 -17.761 -11.172 1.00 37.22 198 ASP A C 1
ATOM 1454 O O . ASP A 1 198 ? 28.986 -16.949 -10.635 1.00 37.22 198 ASP A O 1
ATOM 1458 N N . ALA A 1 199 ? 27.808 -18.857 -10.550 1.00 38.91 199 ALA A N 1
ATOM 1459 C CA . ALA A 1 199 ? 28.561 -19.470 -9.479 1.00 38.91 199 ALA A CA 1
ATOM 1460 C C . ALA A 1 199 ? 29.849 -20.007 -10.111 1.00 38.91 199 ALA A C 1
ATOM 1462 O O . ALA A 1 199 ? 29.867 -21.091 -10.687 1.00 38.91 199 ALA A O 1
ATOM 1463 N N . THR A 1 200 ? 30.922 -19.224 -10.060 1.00 36.84 200 THR A N 1
ATOM 1464 C CA . THR A 1 200 ? 32.271 -19.764 -10.204 1.00 36.84 200 THR A CA 1
ATOM 1465 C C . THR A 1 200 ? 32.601 -20.512 -8.917 1.00 36.84 200 THR A C 1
ATOM 1467 O O . THR A 1 200 ? 33.201 -19.960 -7.997 1.00 36.84 200 THR A O 1
ATOM 1470 N N . GLU A 1 201 ? 32.166 -21.771 -8.837 1.00 36.12 201 GLU A N 1
ATOM 1471 C CA . GLU A 1 201 ? 32.898 -22.790 -8.088 1.00 36.12 201 GLU A CA 1
ATOM 1472 C C . GLU A 1 201 ? 34.206 -23.040 -8.847 1.00 36.12 201 GLU A C 1
ATOM 1474 O O . GLU A 1 201 ? 34.291 -23.887 -9.734 1.00 36.12 201 GLU A O 1
ATOM 1479 N N . GLU A 1 202 ? 35.245 -22.270 -8.520 1.00 36.16 202 GLU A N 1
ATOM 1480 C CA . GLU A 1 202 ? 36.613 -22.751 -8.691 1.00 36.16 202 GLU A CA 1
ATOM 1481 C C . GLU A 1 202 ? 36.837 -23.844 -7.643 1.00 36.16 202 GLU A C 1
ATOM 1483 O O . GLU A 1 202 ? 37.308 -23.615 -6.529 1.00 36.16 202 GLU A O 1
ATOM 1488 N N . THR A 1 203 ? 36.448 -25.067 -7.998 1.00 38.56 203 THR A N 1
ATOM 1489 C CA . THR A 1 203 ? 37.015 -26.271 -7.400 1.00 38.56 203 THR A CA 1
ATOM 1490 C C . THR A 1 203 ? 38.524 -26.227 -7.604 1.00 38.56 203 THR A C 1
ATOM 1492 O O . THR A 1 203 ? 39.026 -26.467 -8.702 1.00 38.56 203 THR A O 1
ATOM 1495 N N . ASN A 1 204 ? 39.239 -25.934 -6.518 1.00 42.69 204 ASN A N 1
ATOM 1496 C CA . ASN A 1 204 ? 40.642 -26.277 -6.351 1.00 42.69 204 ASN A CA 1
ATOM 1497 C C . ASN A 1 204 ? 40.844 -27.751 -6.724 1.00 42.69 204 ASN A C 1
ATOM 1499 O O . ASN A 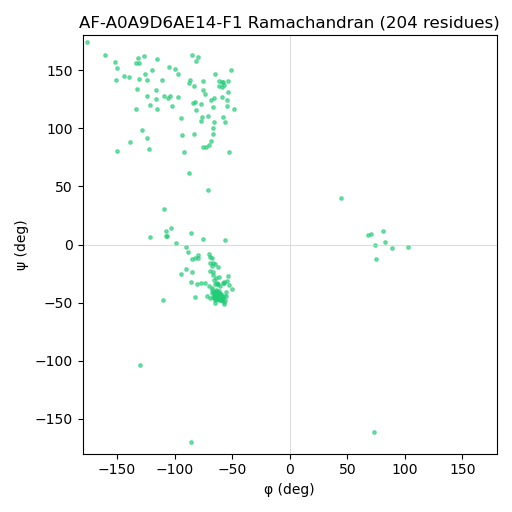1 204 ? 40.318 -28.660 -6.081 1.00 42.69 204 ASN A O 1
ATOM 1503 N N . SER A 1 205 ? 41.632 -27.985 -7.763 1.00 39.56 205 SER A N 1
ATOM 1504 C CA . SER A 1 205 ? 42.297 -29.256 -8.012 1.00 39.56 205 SER A CA 1
ATOM 1505 C C . SER A 1 205 ? 43.702 -28.948 -8.489 1.00 39.56 205 SER A C 1
ATOM 1507 O O . SER A 1 205 ? 43.921 -28.817 -9.687 1.00 39.56 205 SER A O 1
ATOM 1509 N N . HIS A 1 206 ? 44.617 -28.814 -7.529 1.00 42.12 206 HIS A N 1
ATOM 1510 C CA . HIS A 1 206 ? 46.005 -29.263 -7.606 1.00 42.12 206 HIS A CA 1
ATOM 1511 C C . HIS A 1 206 ? 46.513 -29.553 -6.196 1.00 42.12 206 HIS A C 1
ATOM 1513 O O . HIS A 1 206 ? 46.248 -28.726 -5.295 1.00 42.12 206 HIS A O 1
#

Radius of gyration: 22.39 Å; Cα contacts (8 Å, |Δi|>4): 238; chains: 1; bounding box: 72×51×58 Å

Solvent-accessible surface area (backbone atoms only — not comparable to full-atom values): 12219 Å² total; per-residue (Å²): 134,58,53,56,75,75,47,63,89,66,48,52,62,49,49,25,67,55,46,63,24,44,77,78,40,62,47,77,37,81,44,90,83,52,101,39,44,35,30,38,34,33,37,37,32,91,88,67,50,70,47,55,27,36,32,42,31,30,70,88,58,39,88,71,77,61,55,68,58,53,51,32,54,53,30,50,41,44,34,39,55,47,92,40,36,88,53,66,42,88,71,58,47,52,57,34,63,40,73,84,35,46,28,41,33,26,38,57,77,90,80,84,88,59,72,85,72,58,80,51,66,66,61,51,51,52,52,52,53,48,51,51,49,35,53,54,28,55,71,64,60,56,51,87,82,56,67,56,61,80,66,73,78,92,68,61,66,58,59,55,50,53,52,49,48,52,50,54,51,62,75,52,67,56,95,77,63,53,69,68,59,51,53,50,50,52,51,45,72,74,66,61,71,70,87,72,81,75,77,80,78,77,74,85,83,131

Nearest PDB structures (foldseek):
  7z87-assembly1_A  TM=3.709E-01  e=2.355E-03  Homo sapiens
  6bcu-assembly1_B  TM=3.089E-01  e=2.218E-03  Homo sapiens
  8rcn-assembly1_B  TM=3.049E-01  e=2.355E-03  Homo sapiens
  7pqh-assembly1_F  TM=2.938E-01  e=7.824E-03  Saccharomyces cerevisiae
  7pe7-assembly1_A  TM=2.756E-01  e=4.840E-03  Homo sapiens

pLDDT: mean 86.2, std 15.35, range [36.12, 98.06]

Sequence (206 aa):
MTPADLLPEGLAAAVEAASGARISAVRPRGGGGASRDGAELDLVWPDKHTASAYMNYDVHKAGAGDDAAFLRESAVLRALSGPLASAGVRVAPYFASVPEQRALVCGLVTGDDSFGKLADAQQRSALAKDFMSQLAALHRIDVAVTPVDGMGKIEPASGLIKRQIARLRSANSGKEWDPLIHLSLDWLSINTATGRRDATEETNSH

Foldseek 3Di:
DAQPVVDPPCPQVLLCVFQQWHWRHKAWDQPPPDQWTKIWTWTAHPVRDIAIKIKTWAQPCQVVPCLLVLLQVLQVLQCCLPVVVVLVADDFRWRGADSNGSMTMGGDDDDDPCLVPDPDPVVNVVVVVVVVVNVVSVVPDDCVVVPTPSPDDDDPPLVVQVVVLVVQCVVQVDPNNDVVSVVVSVVCVVPPDPPDPPPPPPPDDD